Protein AF-A0A813LCU1-F1 (afdb_monomer_lite)

Radius of gyration: 38.68 Å; chains: 1; bounding box: 72×70×126 Å

Organism: Polarella glacialis (NCBI:txid89957)

Sequence (300 aa):
MMQAMMQQGMPPWAMMQGTMGGMMPQGGAPAGDNPYAAAGHYYPGYAAAYGGAGAQQYVDPYGRPYQMPGYGSAPAGYAQAPAYVAPAPAPAAADASRVEEARQQAMKQLEERRQQAEEVKKKLAAEHSATAAIRIAISNLQMGQSDNLEPLRKILDTVVSKEMANTGSQEKPIKNEVDKAVKESKEREDMMKELRGLVKISEDHLKMTAELIRKAMTLQDEKDREDHLKQLEKARLDADTMADAQRYFTDDRAKEMDTLISATKGPAAVELRLTVAKLSKQTTELKQMLGCSYQVFYIF

pLDDT: mean 76.54, std 20.35, range [34.25, 98.44]

Secondary structure (DSSP, 8-state):
--------PPPTTTT-------------PPP---------------------------B-TTS-B--PPP-----S----PPP-PPPPPPPPSS-HHHHHHHHHHHHHHHHHHHHHHHHHHHHHHHHHHHHHHHHHHHHHHHH--GGGHHHHHHHHHHHHHHHGGG-GGGHHHHHHHHHHHHHHHHHHHHHHHHHHHHHHHHHHHHHHHHHHHHHHHH--SHHHHHHHHHHHHHHHHHHHHHHHHHHHHHHHSHHHHHHHHHH--THHHHHHHHHHHHHHHHHHHHHHHHHHHHHHHHH-

Foldseek 3Di:
DDDDDDDDDDDPPPPPDDDDDDDDDDDDDDDDDDPDDDPDDDDDDDDDDDDDDDDDQDADPVRHGPPDPDPDDDPPDPDDDPPPDPDDPDDDDDCPVVVVVVVVVVVVVVVVVVVVVVVVVVLVVLLVVLLVQLVVLLLCLLADALVCNVVSLVSNVVSCVPRLVSNPPCNVVSVVSNVVSNVLSVLLNVVVVVLVVLLVVLVVLLVVLVVLVVVLVPDPDPVVNVVSLVVNVVSLVVLVVSLVVLVCVCVVCVVVLVVSLVSHDHPRNVSSVVSNVSSVVSSVSSVVSSVVSVVVVVVD

Structure (mmCIF, N/CA/C/O backbone):
data_AF-A0A813LCU1-F1
#
_entry.id   AF-A0A813LCU1-F1
#
loop_
_atom_site.group_PDB
_atom_site.id
_atom_site.type_symbol
_atom_site.label_atom_id
_atom_site.label_alt_id
_atom_site.label_comp_id
_atom_site.label_asym_id
_atom_site.label_entity_id
_atom_site.label_seq_id
_atom_site.pdbx_PDB_ins_code
_atom_site.Cartn_x
_atom_site.Cartn_y
_atom_site.Cartn_z
_atom_site.occupancy
_atom_site.B_iso_or_equiv
_atom_site.auth_seq_id
_atom_site.auth_comp_id
_atom_site.auth_asym_id
_atom_site.auth_atom_id
_atom_site.pdbx_PDB_model_num
ATOM 1 N N . MET A 1 1 ? 9.685 -58.244 -48.105 1.00 49.84 1 MET A N 1
ATOM 2 C CA . MET A 1 1 ? 10.609 -58.699 -47.038 1.00 49.84 1 MET A CA 1
ATOM 3 C C . MET A 1 1 ? 11.757 -57.702 -46.944 1.00 49.84 1 MET A C 1
ATOM 5 O O . MET A 1 1 ? 12.160 -57.233 -47.997 1.00 49.84 1 MET A O 1
ATOM 9 N N . MET A 1 2 ? 12.244 -57.424 -45.720 1.00 40.88 2 MET A N 1
ATOM 10 C CA . MET A 1 2 ? 13.054 -56.268 -45.243 1.00 40.88 2 MET A CA 1
ATOM 11 C C . MET A 1 2 ? 12.181 -55.024 -44.991 1.00 40.88 2 MET A C 1
ATOM 13 O O . MET A 1 2 ? 11.688 -54.442 -45.944 1.00 40.88 2 MET A O 1
ATOM 17 N N . GLN A 1 3 ? 11.802 -54.571 -43.788 1.00 46.44 3 GLN A N 1
ATOM 18 C CA . GLN A 1 3 ? 12.268 -54.691 -42.393 1.00 46.44 3 GLN A CA 1
ATOM 19 C C . GLN A 1 3 ? 13.685 -54.164 -42.118 1.00 46.44 3 GLN A C 1
ATOM 21 O O . GLN A 1 3 ? 14.646 -54.898 -42.303 1.00 46.44 3 GLN A O 1
ATOM 26 N N . ALA A 1 4 ? 13.760 -52.912 -41.638 1.00 45.69 4 ALA A N 1
ATOM 27 C CA . ALA A 1 4 ? 14.718 -52.342 -40.666 1.00 45.69 4 ALA A CA 1
ATOM 28 C C . ALA A 1 4 ? 14.499 -50.808 -40.642 1.00 45.69 4 ALA A C 1
ATOM 30 O O . ALA A 1 4 ? 14.612 -50.157 -41.669 1.00 45.69 4 ALA A O 1
ATOM 31 N N . MET A 1 5 ? 13.895 -50.236 -39.598 1.00 45.66 5 MET A N 1
ATOM 32 C CA . MET A 1 5 ? 14.494 -49.789 -38.326 1.00 45.66 5 MET A CA 1
ATOM 33 C C . MET A 1 5 ? 14.821 -48.284 -38.315 1.00 45.66 5 MET A C 1
ATOM 35 O O . MET A 1 5 ? 15.729 -47.824 -38.988 1.00 45.66 5 MET A O 1
ATOM 39 N N . MET A 1 6 ? 14.071 -47.589 -37.453 1.00 46.22 6 MET A N 1
ATOM 40 C CA . MET A 1 6 ? 14.494 -46.528 -36.530 1.00 46.22 6 MET A CA 1
ATOM 41 C C . MET A 1 6 ? 15.272 -45.316 -37.061 1.00 46.22 6 MET A C 1
ATOM 43 O O . MET A 1 6 ? 16.447 -45.409 -37.386 1.00 46.22 6 MET A O 1
ATOM 47 N N . GLN A 1 7 ? 14.670 -44.135 -36.887 1.00 48.91 7 GLN A N 1
ATOM 48 C CA . GLN A 1 7 ? 15.310 -43.036 -36.152 1.00 48.91 7 GLN A CA 1
ATOM 49 C C . GLN A 1 7 ? 14.238 -42.025 -35.710 1.00 48.91 7 GLN A C 1
ATOM 51 O O . GLN A 1 7 ? 13.848 -41.126 -36.448 1.00 48.91 7 GLN A O 1
ATOM 56 N N . GLN A 1 8 ? 13.720 -42.207 -34.491 1.00 51.41 8 GLN A N 1
ATOM 57 C CA . GLN A 1 8 ? 13.087 -41.119 -33.747 1.00 51.41 8 GLN A CA 1
ATOM 58 C C . GLN A 1 8 ? 14.218 -40.260 -33.175 1.00 51.41 8 GLN A C 1
ATOM 60 O O . GLN A 1 8 ? 14.949 -40.704 -32.292 1.00 51.41 8 GLN A O 1
ATOM 65 N N . GLY A 1 9 ? 14.396 -39.057 -33.717 1.00 42.88 9 GLY A N 1
ATOM 66 C CA . GLY A 1 9 ? 15.313 -38.068 -33.162 1.00 42.88 9 GLY A CA 1
ATOM 67 C C . GLY A 1 9 ? 14.775 -37.553 -31.831 1.00 42.88 9 GLY A C 1
ATOM 68 O O . GLY A 1 9 ? 13.699 -36.959 -31.782 1.00 42.88 9 GLY A O 1
ATOM 69 N N . MET A 1 10 ? 15.515 -37.787 -30.747 1.00 49.47 10 MET A N 1
ATOM 70 C CA . MET A 1 10 ? 15.279 -37.098 -29.480 1.00 49.47 10 MET A CA 1
ATOM 71 C C . MET A 1 10 ? 15.687 -35.619 -29.611 1.00 49.47 10 MET A C 1
ATOM 73 O O . MET A 1 10 ? 16.715 -35.327 -30.226 1.00 49.47 10 MET A O 1
ATOM 77 N N . PRO A 1 11 ? 14.915 -34.674 -29.045 1.00 62.75 11 PRO A N 1
ATOM 78 C CA . PRO A 1 11 ? 15.240 -33.256 -29.103 1.00 62.75 11 PRO A CA 1
ATOM 79 C C . PRO A 1 11 ? 16.460 -32.900 -28.220 1.00 62.75 11 PRO A C 1
ATOM 81 O O . PRO A 1 11 ? 16.660 -33.496 -27.159 1.00 62.75 11 PRO A O 1
ATOM 84 N N . PRO A 1 12 ? 17.255 -31.886 -28.613 1.00 50.31 12 PRO A N 1
ATOM 85 C CA . PRO A 1 12 ? 18.582 -31.574 -28.057 1.00 50.31 12 PRO A CA 1
ATOM 86 C C . PRO A 1 12 ? 18.623 -31.064 -26.602 1.00 50.31 12 PRO A C 1
ATOM 88 O O . PRO A 1 12 ? 19.696 -30.740 -26.104 1.00 50.31 12 PRO A O 1
ATOM 91 N N . TRP A 1 13 ? 17.500 -31.011 -25.882 1.00 55.00 13 TRP A N 1
ATOM 92 C CA . TRP A 1 13 ? 17.467 -30.578 -24.476 1.00 55.00 13 TRP A CA 1
ATOM 93 C C . TRP A 1 13 ? 17.613 -31.731 -23.464 1.00 55.00 13 TRP A C 1
ATOM 95 O O . TRP A 1 13 ? 17.827 -31.481 -22.280 1.00 55.00 13 TRP A O 1
ATOM 105 N N . ALA A 1 14 ? 17.557 -32.993 -23.909 1.00 50.53 14 ALA A N 1
ATOM 106 C CA . ALA A 1 14 ? 17.578 -34.168 -23.028 1.00 50.53 14 ALA A CA 1
ATOM 107 C C . ALA A 1 14 ? 18.986 -34.668 -22.618 1.00 50.53 14 ALA A C 1
ATOM 109 O O . ALA A 1 14 ? 19.084 -35.643 -21.880 1.00 50.53 14 ALA A O 1
ATOM 110 N N . MET A 1 15 ? 20.079 -34.021 -23.051 1.00 54.50 15 MET A N 1
ATOM 111 C CA . MET A 1 15 ? 21.461 -34.454 -22.747 1.00 54.50 15 MET A CA 1
ATOM 112 C C . MET A 1 15 ? 22.201 -33.591 -21.709 1.00 54.50 15 MET A C 1
ATOM 114 O O . MET A 1 15 ? 23.399 -33.764 -21.516 1.00 54.50 15 MET A O 1
ATOM 118 N N . MET A 1 16 ? 21.518 -32.678 -21.009 1.00 51.91 16 MET A N 1
ATOM 119 C CA . MET A 1 16 ? 22.162 -31.752 -20.061 1.00 51.91 16 MET A CA 1
ATOM 120 C C . MET A 1 16 ? 21.892 -32.055 -18.577 1.00 51.91 16 MET A C 1
ATOM 122 O O . MET A 1 16 ? 21.904 -31.158 -17.738 1.00 51.91 16 MET A O 1
ATOM 126 N N . GLN A 1 17 ? 21.684 -33.326 -18.224 1.00 50.69 17 GLN A N 1
ATOM 127 C CA . GLN A 1 17 ? 21.715 -33.771 -16.829 1.00 50.69 17 GLN A CA 1
ATOM 128 C C . GLN A 1 17 ? 22.617 -34.993 -16.671 1.00 50.69 17 GLN A C 1
ATOM 130 O O . GLN A 1 17 ? 22.249 -36.101 -17.046 1.00 50.69 17 GLN A O 1
ATOM 135 N N . GLY A 1 18 ? 23.784 -34.776 -16.062 1.00 40.72 18 GLY A N 1
ATOM 136 C CA . GLY A 1 18 ? 24.573 -35.841 -15.453 1.00 40.72 18 GLY A CA 1
ATOM 137 C C . GLY A 1 18 ? 26.051 -35.800 -15.806 1.00 40.72 18 GLY A C 1
ATOM 138 O O . GLY A 1 18 ? 26.446 -36.429 -16.771 1.00 40.72 18 GLY A O 1
ATOM 139 N N . THR A 1 19 ? 26.845 -35.111 -14.982 1.00 44.69 19 THR A N 1
ATOM 140 C CA . THR A 1 19 ? 28.131 -35.591 -14.434 1.00 44.69 19 THR A CA 1
ATOM 141 C C . THR A 1 19 ? 28.780 -34.455 -13.645 1.00 44.69 19 THR A C 1
ATOM 143 O O . THR A 1 19 ? 29.388 -33.587 -14.254 1.00 44.69 19 THR A O 1
ATOM 146 N N . MET A 1 20 ? 28.670 -34.465 -12.314 1.00 39.38 20 MET A N 1
ATOM 147 C CA . MET A 1 20 ? 29.783 -34.176 -11.394 1.00 39.38 20 MET A CA 1
ATOM 148 C C . MET A 1 20 ? 29.434 -34.788 -10.037 1.00 39.38 20 MET A C 1
ATOM 150 O O . MET A 1 20 ? 28.569 -34.304 -9.311 1.00 39.38 20 MET A O 1
ATOM 154 N N . GLY A 1 21 ? 30.076 -35.918 -9.751 1.00 41.12 21 GLY A N 1
ATOM 155 C CA . GLY A 1 21 ? 30.073 -36.546 -8.443 1.00 41.12 21 GLY A CA 1
ATOM 156 C C . GLY A 1 21 ? 31.199 -36.001 -7.566 1.00 41.12 21 GLY A C 1
ATOM 157 O O . GLY A 1 21 ? 32.275 -35.684 -8.058 1.00 41.12 21 GLY A O 1
ATOM 158 N N . GLY A 1 22 ? 30.916 -35.962 -6.264 1.00 41.25 22 GLY A N 1
ATOM 159 C CA . GLY A 1 22 ? 31.824 -36.373 -5.194 1.00 41.25 22 GLY A CA 1
ATOM 160 C C . GLY A 1 22 ? 33.092 -35.557 -4.950 1.00 41.25 22 GLY A C 1
ATOM 161 O O . GLY A 1 22 ? 34.132 -35.867 -5.511 1.00 41.25 22 GLY A O 1
ATOM 162 N N . MET A 1 23 ? 33.040 -34.666 -3.956 1.00 47.69 23 MET A N 1
ATOM 163 C CA . MET A 1 23 ? 34.117 -34.497 -2.970 1.00 47.69 23 MET A CA 1
ATOM 164 C C . MET A 1 23 ? 33.566 -33.761 -1.738 1.00 47.69 23 MET A C 1
ATOM 166 O O . MET A 1 23 ? 33.257 -32.575 -1.792 1.00 47.69 23 MET A O 1
ATOM 170 N N . MET A 1 24 ? 33.410 -34.488 -0.628 1.00 42.44 24 MET A N 1
ATOM 171 C CA . MET A 1 24 ? 33.225 -33.899 0.702 1.00 42.44 24 MET A CA 1
ATOM 172 C C . MET A 1 24 ? 34.584 -33.458 1.254 1.00 42.44 24 MET A C 1
ATOM 174 O O . MET A 1 24 ? 35.529 -34.247 1.203 1.00 42.44 24 MET A O 1
ATOM 178 N N . PRO A 1 25 ? 34.658 -32.291 1.909 1.00 58.41 25 PRO A N 1
ATOM 179 C CA . PRO A 1 25 ? 35.564 -32.092 3.021 1.00 58.41 25 PRO A CA 1
ATOM 180 C C . PRO A 1 25 ? 34.788 -31.904 4.329 1.00 58.41 25 PRO A C 1
ATOM 182 O O . PRO A 1 25 ? 33.853 -31.117 4.458 1.00 58.41 25 PRO A O 1
ATOM 185 N N . GLN A 1 26 ? 35.228 -32.683 5.304 1.00 49.84 26 GLN A N 1
ATOM 186 C CA . GLN A 1 26 ? 34.898 -32.642 6.716 1.00 49.84 26 GLN A CA 1
ATOM 187 C C . GLN A 1 26 ? 35.604 -31.434 7.357 1.00 49.84 26 GLN A C 1
ATOM 189 O O . GLN A 1 26 ? 36.825 -31.335 7.262 1.00 49.84 26 GLN A O 1
ATOM 194 N N . GLY A 1 27 ? 34.872 -30.526 8.016 1.00 36.31 27 GLY A N 1
ATOM 195 C CA . GLY A 1 27 ? 35.504 -29.477 8.828 1.00 36.31 27 GLY A CA 1
ATOM 196 C C . GLY A 1 27 ? 34.617 -28.290 9.220 1.00 36.31 27 GLY A C 1
ATOM 197 O O . GLY A 1 27 ? 34.448 -27.368 8.437 1.00 36.31 27 GLY A O 1
ATOM 198 N N . GLY A 1 28 ? 34.128 -28.308 10.466 1.00 36.84 28 GLY A N 1
ATOM 199 C CA . GLY A 1 28 ? 33.990 -27.136 11.348 1.00 36.84 28 GLY A CA 1
ATOM 200 C C . GLY A 1 28 ? 33.026 -26.010 10.955 1.00 36.84 28 GLY A C 1
ATOM 201 O O . GLY A 1 28 ? 33.425 -25.042 10.319 1.00 36.84 28 GLY A O 1
ATOM 202 N N . ALA A 1 29 ? 31.796 -26.056 11.473 1.00 39.44 29 ALA A N 1
ATOM 203 C CA . ALA A 1 29 ? 30.931 -24.879 11.560 1.00 39.44 29 ALA A CA 1
ATOM 204 C C . ALA A 1 29 ? 31.286 -24.042 12.810 1.00 39.44 29 ALA A C 1
ATOM 206 O O . ALA A 1 29 ? 31.286 -24.598 13.912 1.00 39.44 29 ALA A O 1
ATOM 207 N N . PRO A 1 30 ? 31.543 -22.726 12.697 1.00 48.75 30 PRO A N 1
ATOM 208 C CA . PRO A 1 30 ? 31.383 -21.814 13.819 1.00 48.75 30 PRO A CA 1
ATOM 209 C C . PRO A 1 30 ? 29.895 -21.483 13.998 1.00 48.75 30 PRO A C 1
ATOM 211 O O . PRO A 1 30 ? 29.174 -21.229 13.033 1.00 48.75 30 PRO A O 1
ATOM 214 N N . ALA A 1 31 ? 29.440 -21.509 15.250 1.00 49.62 31 ALA A N 1
ATOM 215 C CA . ALA A 1 31 ? 28.117 -21.058 15.654 1.00 49.62 31 ALA A CA 1
ATOM 216 C C . ALA A 1 31 ? 27.915 -19.589 15.247 1.00 49.62 31 ALA A C 1
ATOM 218 O O . ALA A 1 31 ? 28.673 -18.716 15.665 1.00 49.62 31 ALA A O 1
ATOM 219 N N . GLY A 1 32 ? 26.905 -19.341 14.416 1.00 38.06 32 GLY A N 1
ATOM 220 C CA . GLY A 1 32 ? 26.455 -18.016 14.013 1.00 38.06 32 GLY A CA 1
ATOM 221 C C . GLY A 1 32 ? 24.933 -18.007 14.003 1.00 38.06 32 GLY A C 1
ATOM 222 O O . GLY A 1 32 ? 24.304 -18.877 13.400 1.00 38.06 32 GLY A O 1
ATOM 223 N N . ASP A 1 33 ? 24.371 -17.066 14.747 1.00 46.19 33 ASP A N 1
ATOM 224 C CA . ASP A 1 33 ? 22.968 -16.963 15.120 1.00 46.19 33 ASP A CA 1
ATOM 225 C C . ASP A 1 33 ? 22.004 -16.948 13.927 1.00 46.19 33 ASP A C 1
ATOM 227 O O . ASP A 1 33 ? 22.118 -16.133 13.012 1.00 46.19 33 ASP A O 1
ATOM 231 N N . ASN A 1 34 ? 20.994 -17.819 13.981 1.00 37.81 34 ASN A N 1
ATOM 232 C CA . ASN A 1 34 ? 19.848 -17.787 13.080 1.00 37.81 34 ASN A CA 1
ATOM 233 C C . ASN A 1 34 ? 18.593 -17.371 13.871 1.00 37.81 34 ASN A C 1
ATOM 235 O O . ASN A 1 34 ? 18.075 -18.179 14.645 1.00 37.81 34 ASN A O 1
ATOM 239 N N . PRO A 1 35 ? 18.067 -16.145 13.703 1.00 47.41 35 PRO A N 1
ATOM 240 C CA . PRO A 1 35 ? 16.872 -15.691 14.402 1.00 47.41 35 PRO A CA 1
ATOM 241 C C . PRO A 1 35 ? 15.600 -16.031 13.607 1.00 47.41 35 PRO A C 1
ATOM 243 O O . PRO A 1 35 ? 14.801 -15.150 13.330 1.00 47.41 35 PRO A O 1
ATOM 246 N N . TYR A 1 36 ? 15.399 -17.289 13.207 1.00 43.09 36 TYR A N 1
ATOM 247 C CA . TYR A 1 36 ? 14.139 -17.746 12.595 1.00 43.09 36 TYR A CA 1
ATOM 248 C C . TYR A 1 36 ? 13.890 -19.230 12.890 1.00 43.09 36 TYR A C 1
ATOM 250 O O . TYR A 1 36 ? 13.918 -20.086 12.010 1.00 43.09 36 TYR A O 1
ATOM 258 N N . ALA A 1 37 ? 13.628 -19.546 14.157 1.00 38.62 37 ALA A N 1
ATOM 259 C CA . ALA A 1 37 ? 13.056 -20.829 14.547 1.00 38.62 37 ALA A CA 1
ATOM 260 C C . ALA A 1 37 ? 12.221 -20.668 15.823 1.00 38.62 37 ALA A C 1
ATOM 262 O O . ALA A 1 37 ? 12.766 -20.722 16.917 1.00 38.62 37 ALA A O 1
ATOM 263 N N . ALA A 1 38 ? 10.912 -20.438 15.669 1.00 38.16 38 ALA A N 1
ATOM 264 C CA . ALA A 1 38 ? 9.855 -20.954 16.554 1.00 38.16 38 ALA A CA 1
ATOM 265 C C . ALA A 1 38 ? 8.481 -20.394 16.139 1.00 38.16 38 ALA A C 1
ATOM 267 O O . ALA A 1 38 ? 7.921 -19.510 16.782 1.00 38.16 38 ALA A O 1
ATOM 268 N N . ALA A 1 39 ? 7.900 -20.952 15.076 1.00 45.34 39 ALA A N 1
ATOM 269 C CA . ALA A 1 39 ? 6.447 -21.050 14.984 1.00 45.34 39 ALA A CA 1
ATOM 270 C C . ALA A 1 39 ? 6.047 -22.325 15.740 1.00 45.34 39 ALA A C 1
ATOM 272 O O . ALA A 1 39 ? 6.020 -23.415 15.177 1.00 45.34 39 ALA A O 1
ATOM 273 N N . GLY A 1 40 ? 5.840 -22.192 17.049 1.00 35.50 40 GLY A N 1
ATOM 274 C CA . GLY A 1 40 ? 5.396 -23.265 17.930 1.00 35.50 40 GLY A CA 1
ATOM 275 C C . GLY A 1 40 ? 4.203 -22.783 18.737 1.00 35.50 40 GLY A C 1
ATOM 276 O O . GLY A 1 40 ? 4.353 -22.017 19.683 1.00 35.50 40 GLY A O 1
ATOM 277 N N . HIS A 1 41 ? 3.011 -23.212 18.334 1.00 44.03 41 HIS A N 1
ATOM 278 C CA . HIS A 1 41 ? 1.781 -23.043 19.093 1.00 44.03 41 HIS A CA 1
ATOM 279 C C . HIS A 1 41 ? 1.899 -23.771 20.439 1.00 44.03 41 HIS A C 1
ATOM 281 O O . HIS A 1 41 ? 1.917 -24.998 20.460 1.00 44.03 41 HIS A O 1
ATOM 287 N N . TYR A 1 42 ? 1.931 -23.037 21.554 1.00 35.22 42 TYR A N 1
ATOM 288 C CA . TYR A 1 42 ? 1.721 -23.608 22.885 1.00 35.22 42 TYR A CA 1
ATOM 289 C C . TYR A 1 42 ? 0.701 -22.779 23.671 1.00 35.22 42 TYR A C 1
ATOM 291 O O . TYR A 1 42 ? 0.897 -21.603 23.969 1.00 35.22 42 TYR A O 1
ATOM 299 N N . TYR A 1 43 ? -0.417 -23.439 23.970 1.00 36.31 43 TYR A N 1
ATOM 300 C CA . TYR A 1 43 ? -1.424 -23.054 24.954 1.00 36.31 43 TYR A CA 1
ATOM 301 C C . TYR A 1 43 ? -0.790 -22.914 26.354 1.00 36.31 43 TYR A C 1
ATOM 303 O O . TYR A 1 43 ? 0.010 -23.775 26.727 1.00 36.31 43 TYR A O 1
ATOM 311 N N . PRO A 1 44 ? -1.173 -21.923 27.183 1.00 44.72 44 PRO A N 1
ATOM 312 C CA . PRO A 1 44 ? -0.714 -21.850 28.562 1.00 44.72 44 PRO A CA 1
ATOM 313 C C . PRO A 1 44 ? -1.645 -22.680 29.454 1.00 44.72 44 PRO A C 1
ATOM 315 O O . PRO A 1 44 ? -2.723 -22.237 29.849 1.00 44.72 44 PRO A O 1
ATOM 318 N N . GLY A 1 45 ? -1.226 -23.903 29.767 1.00 37.31 45 GLY A N 1
ATOM 319 C CA . GLY A 1 45 ? -1.891 -24.772 30.730 1.00 37.31 45 GLY A CA 1
ATOM 320 C C . GLY A 1 45 ? -0.861 -25.522 31.563 1.00 37.31 45 GLY A C 1
ATOM 321 O O . GLY A 1 45 ? -0.222 -26.425 31.052 1.00 37.31 45 GLY A O 1
ATOM 322 N N . TYR A 1 46 ? -0.712 -25.088 32.816 1.00 45.50 46 TYR A N 1
ATOM 323 C CA . TYR A 1 46 ? -0.220 -25.792 34.007 1.00 45.50 46 TYR A CA 1
ATOM 324 C C . TYR A 1 46 ? 0.911 -26.843 33.898 1.00 45.50 46 TYR A C 1
ATOM 326 O O . TYR A 1 46 ? 0.786 -27.876 33.257 1.00 45.50 46 TYR A O 1
ATOM 334 N N . ALA A 1 47 ? 1.898 -26.634 34.782 1.00 38.03 47 ALA A N 1
ATOM 335 C CA . ALA A 1 47 ? 2.837 -27.602 35.364 1.00 38.03 47 ALA A CA 1
ATOM 336 C C . ALA A 1 47 ? 4.111 -27.946 34.570 1.00 38.03 47 ALA A C 1
ATOM 338 O O . ALA A 1 47 ? 4.094 -28.700 33.609 1.00 38.03 47 ALA A O 1
ATOM 339 N N . ALA A 1 48 ? 5.254 -27.490 35.091 1.00 37.09 48 ALA A N 1
ATOM 340 C CA . ALA A 1 48 ? 6.228 -28.372 35.742 1.00 37.09 48 ALA A CA 1
ATOM 341 C C . ALA A 1 48 ? 7.347 -27.524 36.368 1.00 37.09 48 ALA A C 1
ATOM 343 O O . ALA A 1 48 ? 8.167 -26.922 35.681 1.00 37.09 48 ALA A O 1
ATOM 344 N N . ALA A 1 49 ? 7.365 -27.477 37.697 1.00 47.84 49 ALA A N 1
ATOM 345 C CA . ALA A 1 49 ? 8.551 -27.128 38.458 1.00 47.84 49 ALA A CA 1
ATOM 346 C C . ALA A 1 49 ? 9.533 -28.304 38.382 1.00 47.84 49 ALA A C 1
ATOM 348 O O . ALA A 1 49 ? 9.101 -29.419 38.640 1.00 47.84 49 ALA A O 1
ATOM 349 N N . TYR A 1 50 ? 10.807 -28.066 38.058 1.00 36.81 50 TYR A N 1
ATOM 350 C CA . TYR A 1 50 ? 11.967 -28.687 38.720 1.00 36.81 50 TYR A CA 1
ATOM 351 C C . TYR A 1 50 ? 13.281 -28.078 38.193 1.00 36.81 50 TYR A C 1
ATOM 353 O O . TYR A 1 50 ? 13.622 -28.227 37.028 1.00 36.81 50 TYR A O 1
ATOM 361 N N . GLY A 1 51 ? 14.005 -27.408 39.098 1.00 40.75 51 GLY A N 1
ATOM 362 C CA . GLY A 1 51 ? 15.472 -27.346 39.180 1.00 40.75 51 GLY A CA 1
ATOM 363 C C . GLY A 1 51 ? 16.280 -26.821 37.987 1.00 40.75 51 GLY A C 1
ATOM 364 O O . GLY A 1 51 ? 16.632 -27.579 37.093 1.00 40.75 51 GLY A O 1
ATOM 365 N N . GLY A 1 52 ? 16.742 -25.571 38.068 1.00 34.25 52 GLY A N 1
ATOM 366 C CA . GLY A 1 52 ? 17.824 -25.073 37.214 1.00 34.25 52 GLY A CA 1
ATOM 367 C C . GLY A 1 52 ? 18.341 -23.717 37.681 1.00 34.25 52 GLY A C 1
ATOM 368 O O . GLY A 1 52 ? 17.656 -22.711 37.543 1.00 34.25 52 GLY A O 1
ATOM 369 N N . ALA A 1 53 ? 19.529 -23.705 38.283 1.00 44.25 53 ALA A N 1
ATOM 370 C CA . ALA A 1 53 ? 20.182 -22.524 38.831 1.00 44.25 53 ALA A CA 1
ATOM 371 C C . ALA A 1 53 ? 20.543 -21.506 37.735 1.00 44.25 53 ALA A C 1
ATOM 373 O O . ALA A 1 53 ? 21.334 -21.787 36.841 1.00 44.25 53 ALA A O 1
ATOM 374 N N . GLY A 1 54 ? 19.981 -20.307 37.845 1.00 41.53 54 GLY A N 1
ATOM 375 C CA . GLY A 1 54 ? 20.307 -19.150 37.021 1.00 41.53 54 GLY A CA 1
ATOM 376 C C . GLY A 1 54 ? 19.240 -18.091 37.242 1.00 41.53 54 GLY A C 1
ATOM 377 O O . GLY A 1 54 ? 18.097 -18.287 36.848 1.00 41.53 54 GLY A O 1
ATOM 378 N N . ALA A 1 55 ? 19.584 -17.012 37.946 1.00 46.81 55 ALA A N 1
ATOM 379 C CA . ALA A 1 55 ? 18.669 -15.942 38.329 1.00 46.81 55 ALA A CA 1
ATOM 380 C C . ALA A 1 55 ? 18.088 -15.231 37.092 1.00 46.81 55 ALA A C 1
ATOM 382 O O . ALA A 1 55 ? 18.610 -14.220 36.629 1.00 46.81 55 ALA A O 1
ATOM 383 N N . GLN A 1 56 ? 17.002 -15.777 36.551 1.00 45.03 56 GLN A N 1
ATOM 384 C CA . GLN A 1 56 ? 16.175 -15.128 35.548 1.00 45.03 56 GLN A CA 1
ATOM 385 C C . GLN A 1 56 ? 15.200 -14.209 36.278 1.00 45.03 56 GLN A C 1
ATOM 387 O O . GLN A 1 56 ? 14.349 -14.652 37.051 1.00 45.03 56 GLN A O 1
ATOM 392 N N . GLN A 1 57 ? 15.379 -12.907 36.072 1.00 52.88 57 GLN A N 1
ATOM 393 C CA . GLN A 1 57 ? 14.449 -11.883 36.521 1.00 52.88 57 GLN A CA 1
ATOM 394 C C . GLN A 1 57 ? 13.089 -12.180 35.882 1.00 52.88 57 GLN A C 1
ATOM 396 O O . GLN A 1 57 ? 12.966 -12.192 34.661 1.00 52.88 57 GLN A O 1
ATOM 401 N N . TYR A 1 58 ? 12.080 -12.468 36.703 1.00 52.12 58 TYR A N 1
ATOM 402 C CA . TYR A 1 58 ? 10.706 -12.608 36.233 1.00 52.12 58 TYR A CA 1
ATOM 403 C C . TYR A 1 58 ? 10.241 -11.240 35.722 1.00 52.12 58 TYR A C 1
ATOM 405 O O . TYR A 1 58 ? 10.110 -10.285 36.490 1.00 52.12 58 TYR A O 1
ATOM 413 N N . VAL A 1 59 ? 10.047 -11.143 34.412 1.00 54.06 59 VAL A N 1
ATOM 414 C CA . VAL A 1 59 ? 9.493 -9.968 33.739 1.00 54.06 59 VAL A CA 1
ATOM 415 C C . VAL A 1 59 ? 8.040 -10.291 33.403 1.00 54.06 59 VAL A C 1
ATOM 417 O O . VAL A 1 59 ? 7.743 -11.381 32.912 1.00 54.06 59 VAL A O 1
ATOM 420 N N . ASP A 1 60 ? 7.121 -9.384 33.724 1.00 63.12 60 ASP A N 1
ATOM 421 C CA . ASP A 1 60 ? 5.708 -9.546 33.376 1.00 63.12 60 ASP A CA 1
ATOM 422 C C . ASP A 1 60 ? 5.507 -9.491 31.837 1.00 63.12 60 ASP A C 1
ATOM 424 O O . ASP A 1 60 ? 6.406 -9.058 31.106 1.00 63.12 60 ASP A O 1
ATOM 428 N N . PRO A 1 61 ? 4.347 -9.903 31.287 1.00 60.88 61 PRO A N 1
ATOM 429 C CA . PRO A 1 61 ? 4.082 -9.821 29.843 1.00 60.88 61 PRO A CA 1
ATOM 430 C C . PRO A 1 61 ? 4.090 -8.390 29.262 1.00 60.88 61 PRO A C 1
ATOM 432 O O . PRO A 1 61 ? 3.913 -8.229 28.056 1.00 60.88 61 PRO A O 1
ATOM 435 N N . TYR A 1 62 ? 4.317 -7.358 30.082 1.00 63.53 62 TYR A N 1
ATOM 436 C CA . TYR A 1 62 ? 4.450 -5.955 29.686 1.00 63.53 62 TYR A CA 1
ATOM 437 C C . TYR A 1 62 ? 5.881 -5.414 29.848 1.00 63.53 62 TYR A C 1
ATOM 439 O O . TYR A 1 62 ? 6.092 -4.202 29.762 1.00 63.53 62 TYR A O 1
ATOM 447 N N . GLY A 1 63 ? 6.878 -6.280 30.051 1.00 58.59 63 GLY A N 1
ATOM 448 C CA . GLY A 1 63 ? 8.284 -5.880 30.076 1.00 58.59 63 GLY A CA 1
ATOM 449 C C . GLY A 1 63 ? 8.719 -5.180 31.366 1.00 58.59 63 GLY A C 1
ATOM 450 O O . GLY A 1 63 ? 9.793 -4.577 31.392 1.00 58.59 63 GLY A O 1
ATOM 451 N N . ARG A 1 64 ? 7.917 -5.223 32.438 1.00 63.84 64 ARG A N 1
ATOM 452 C CA . ARG A 1 64 ? 8.271 -4.597 33.716 1.00 63.84 64 ARG A CA 1
ATOM 453 C C . ARG A 1 64 ? 9.021 -5.594 34.603 1.00 63.84 64 ARG A C 1
ATOM 455 O O . ARG A 1 64 ? 8.501 -6.684 34.860 1.00 63.84 64 ARG A O 1
ATOM 462 N N . PRO A 1 65 ? 10.225 -5.250 35.097 1.00 56.97 65 PRO A N 1
ATOM 463 C CA . PRO A 1 65 ? 10.902 -6.082 36.078 1.00 56.97 65 PRO A CA 1
ATOM 464 C C . PRO A 1 65 ? 10.073 -6.098 37.363 1.00 56.97 65 PRO A C 1
ATOM 466 O O . PRO A 1 65 ? 9.680 -5.041 37.864 1.00 56.97 65 PRO A O 1
ATOM 469 N N . TYR A 1 66 ? 9.809 -7.290 37.902 1.00 52.84 66 TYR A N 1
ATOM 470 C CA . TYR A 1 66 ? 9.178 -7.436 39.211 1.00 52.84 66 TYR A CA 1
ATOM 471 C C . TYR A 1 66 ? 10.128 -6.877 40.282 1.00 52.84 66 TYR A C 1
ATOM 473 O O . TYR A 1 66 ? 11.009 -7.570 40.791 1.00 52.84 66 TYR A O 1
ATOM 481 N N . GLN A 1 67 ? 9.982 -5.596 40.623 1.00 55.19 67 GLN A N 1
ATOM 482 C CA . GLN A 1 67 ? 10.538 -5.068 41.862 1.00 55.19 67 GLN A CA 1
ATOM 483 C C . GLN A 1 67 ? 9.710 -5.661 43.000 1.00 55.19 67 GLN A C 1
ATOM 485 O O . GLN A 1 67 ? 8.594 -5.219 43.268 1.00 55.19 67 GLN A O 1
ATOM 490 N N . MET A 1 68 ? 10.250 -6.696 43.647 1.00 53.06 68 MET A N 1
ATOM 491 C CA . MET A 1 68 ? 9.787 -7.104 44.970 1.00 53.06 68 MET A CA 1
ATOM 492 C C . MET A 1 68 ? 9.801 -5.852 45.859 1.00 53.06 68 MET A C 1
ATOM 494 O O . MET A 1 68 ? 10.865 -5.235 45.986 1.00 53.06 68 MET A O 1
ATOM 498 N N . PRO A 1 69 ? 8.657 -5.440 46.438 1.00 52.97 69 PRO A N 1
ATOM 499 C CA . PRO A 1 69 ? 8.627 -4.351 47.399 1.00 52.97 69 PRO A CA 1
ATOM 500 C C . PRO A 1 69 ? 9.648 -4.676 48.479 1.00 52.97 69 PRO A C 1
ATOM 502 O O . PRO A 1 69 ? 9.631 -5.775 49.036 1.00 52.97 69 PRO A O 1
ATOM 505 N N . GLY A 1 70 ? 10.591 -3.757 48.674 1.00 48.66 70 GLY A N 1
ATOM 506 C CA . GLY A 1 70 ? 11.760 -3.978 49.503 1.00 48.66 70 GLY A CA 1
ATOM 507 C C . GLY A 1 70 ? 11.400 -4.609 50.842 1.00 48.66 70 GLY A C 1
ATOM 508 O O . GLY A 1 70 ? 10.448 -4.199 51.508 1.00 48.66 70 GLY A O 1
ATOM 509 N N . TYR A 1 71 ? 12.225 -5.570 51.250 1.00 48.56 71 TYR A N 1
ATOM 510 C CA . TYR A 1 71 ? 12.431 -5.918 52.650 1.00 48.56 71 TYR A CA 1
ATOM 511 C C . TYR A 1 71 ? 13.012 -4.687 53.367 1.00 48.56 71 TYR A C 1
ATOM 513 O O . TYR A 1 71 ? 14.198 -4.606 53.670 1.00 48.56 71 TYR A O 1
ATOM 521 N N . GLY A 1 72 ? 12.168 -3.676 53.554 1.00 47.44 72 GLY A N 1
ATOM 522 C CA . GLY A 1 72 ? 12.408 -2.548 54.426 1.00 47.44 72 GLY A CA 1
ATOM 523 C C . GLY A 1 72 ? 12.205 -3.023 55.853 1.00 47.44 72 GLY A C 1
ATOM 524 O O . GLY A 1 72 ? 11.147 -3.541 56.203 1.00 47.44 72 GLY A O 1
ATOM 525 N N . SER A 1 73 ? 13.265 -2.884 56.634 1.00 56.66 73 SER A N 1
ATOM 526 C CA . SER A 1 73 ? 13.367 -3.047 58.077 1.00 56.66 73 SER A CA 1
ATOM 527 C C . SER A 1 73 ? 12.036 -2.857 58.810 1.00 56.66 73 SER A C 1
ATOM 529 O O . SER A 1 73 ? 11.413 -1.798 58.722 1.00 56.66 73 SER A O 1
ATOM 531 N N . ALA A 1 74 ? 11.627 -3.881 59.562 1.00 53.06 74 ALA A N 1
ATOM 532 C CA . ALA A 1 74 ? 10.473 -3.811 60.446 1.00 53.06 74 ALA A CA 1
ATOM 533 C C . ALA A 1 74 ? 10.601 -2.591 61.383 1.00 53.06 74 ALA A C 1
ATOM 535 O O . ALA A 1 74 ? 11.637 -2.448 62.043 1.00 53.06 74 ALA A O 1
ATOM 536 N N . PRO A 1 75 ? 9.593 -1.704 61.463 1.00 50.56 75 PRO A N 1
ATOM 537 C CA . PRO A 1 75 ? 9.621 -0.603 62.410 1.00 50.56 75 PRO A CA 1
ATOM 538 C C . PRO A 1 75 ? 9.600 -1.170 63.834 1.00 50.56 75 PRO A C 1
ATOM 540 O O . PRO A 1 75 ? 8.686 -1.898 64.223 1.00 50.56 75 PRO A O 1
ATOM 543 N N . ALA A 1 76 ? 10.637 -0.848 64.607 1.00 55.22 76 ALA A N 1
ATOM 544 C CA . ALA A 1 76 ? 10.723 -1.136 66.030 1.00 55.22 76 ALA A CA 1
ATOM 545 C C . ALA A 1 76 ? 9.646 -0.326 66.765 1.00 55.22 76 ALA A C 1
ATOM 547 O O . ALA A 1 76 ? 9.837 0.834 67.117 1.00 55.22 76 ALA A O 1
ATOM 548 N N . GLY A 1 77 ? 8.480 -0.938 66.933 1.00 46.88 77 GLY A N 1
ATOM 549 C CA . GLY A 1 77 ? 7.317 -0.308 67.536 1.00 46.88 77 GLY A CA 1
ATOM 550 C C . GLY A 1 77 ? 6.223 -1.329 67.795 1.00 46.88 77 GLY A C 1
ATOM 551 O O . GLY A 1 77 ? 5.107 -1.173 67.311 1.00 46.88 77 GLY A O 1
ATOM 552 N N . TYR A 1 78 ? 6.539 -2.391 68.540 1.00 50.84 78 TYR A N 1
ATOM 553 C CA . TYR A 1 78 ? 5.508 -3.220 69.161 1.00 50.84 78 TYR A CA 1
ATOM 554 C C . TYR A 1 78 ? 4.819 -2.375 70.236 1.00 50.84 78 TYR A C 1
ATOM 556 O O . TYR A 1 78 ? 5.206 -2.378 71.403 1.00 50.84 78 TYR A O 1
ATOM 564 N N . ALA A 1 79 ? 3.821 -1.599 69.816 1.00 53.34 79 ALA A N 1
ATOM 565 C CA . ALA A 1 79 ? 2.848 -1.032 70.724 1.00 53.34 79 ALA A CA 1
ATOM 566 C C . ALA A 1 79 ? 2.128 -2.197 71.412 1.00 53.34 79 ALA A C 1
ATOM 568 O O . ALA A 1 79 ? 1.598 -3.103 70.768 1.00 53.34 79 ALA A O 1
ATOM 569 N N . GLN A 1 80 ? 2.206 -2.173 72.736 1.00 58.16 80 GLN A N 1
ATOM 570 C CA . GLN A 1 80 ? 1.579 -3.074 73.688 1.00 58.16 80 GLN A CA 1
ATOM 571 C C . GLN A 1 80 ? 0.156 -3.443 73.239 1.00 58.16 80 GLN A C 1
ATOM 573 O O . GLN A 1 80 ? -0.664 -2.559 72.986 1.00 58.16 80 GLN A O 1
ATOM 578 N N . ALA A 1 81 ? -0.129 -4.745 73.120 1.00 56.56 81 ALA A N 1
ATOM 579 C CA . ALA A 1 81 ? -1.478 -5.221 72.841 1.00 56.56 81 ALA A CA 1
ATOM 580 C C . ALA A 1 81 ? -2.437 -4.639 73.900 1.00 56.56 81 ALA A C 1
ATOM 582 O O . ALA A 1 81 ? -2.134 -4.743 75.095 1.00 56.56 81 ALA A O 1
ATOM 583 N N . PRO A 1 82 ? -3.551 -3.995 73.500 1.00 60.44 82 PRO A N 1
ATOM 584 C CA . PRO A 1 82 ? -4.495 -3.426 74.449 1.00 60.44 82 PRO A CA 1
ATOM 585 C C . PRO A 1 82 ? -5.009 -4.522 75.387 1.00 60.44 82 PRO A C 1
ATOM 587 O O . PRO A 1 82 ? -5.240 -5.659 74.969 1.00 60.44 82 PRO A O 1
ATOM 590 N N . ALA A 1 83 ? -5.150 -4.173 76.667 1.00 53.97 83 ALA A N 1
ATOM 591 C CA . ALA A 1 83 ? -5.658 -5.062 77.700 1.00 53.97 83 ALA A CA 1
ATOM 592 C C . ALA A 1 83 ? -6.960 -5.734 77.238 1.00 53.97 83 ALA A C 1
ATOM 594 O O . ALA A 1 83 ? -7.859 -5.073 76.718 1.00 53.97 83 ALA A O 1
ATOM 595 N N . TYR A 1 84 ? -7.041 -7.051 77.426 1.00 57.28 84 TYR A N 1
ATOM 596 C CA . TYR A 1 84 ? -8.219 -7.853 77.118 1.00 57.28 84 TYR A CA 1
ATOM 597 C C . TYR A 1 84 ? -9.397 -7.359 77.972 1.00 57.28 84 TYR A C 1
ATOM 599 O O . TYR A 1 84 ? -9.513 -7.698 79.150 1.00 57.28 84 TYR A O 1
ATOM 607 N N . VAL A 1 85 ? -10.248 -6.507 77.396 1.00 56.84 85 VAL A N 1
ATOM 608 C CA . VAL A 1 85 ? -11.503 -6.078 78.019 1.00 56.84 85 VAL A CA 1
ATOM 609 C C . VAL A 1 85 ? -12.486 -7.232 77.865 1.00 56.84 85 VAL A C 1
ATOM 611 O O . VAL A 1 85 ? -12.785 -7.655 76.748 1.00 56.84 85 VAL A O 1
ATOM 614 N N . ALA A 1 86 ? -12.946 -7.776 78.991 1.00 55.75 86 ALA A N 1
ATOM 615 C CA . ALA A 1 86 ? -13.921 -8.856 79.016 1.00 55.75 86 ALA A CA 1
ATOM 616 C C . ALA A 1 86 ? -15.160 -8.484 78.172 1.00 55.75 86 ALA A C 1
ATOM 618 O O . ALA A 1 86 ? -15.660 -7.361 78.299 1.00 55.75 86 ALA A O 1
ATOM 619 N N . PRO A 1 87 ? -15.658 -9.394 77.313 1.00 56.91 87 PRO A N 1
ATOM 620 C CA . PRO A 1 87 ? -16.825 -9.129 76.485 1.00 56.91 87 PRO A CA 1
ATOM 621 C C . PRO A 1 87 ? -18.025 -8.814 77.382 1.00 56.91 87 PRO A C 1
ATOM 623 O O . PRO A 1 87 ? -18.387 -9.600 78.258 1.00 56.91 87 PRO A O 1
ATOM 626 N N . ALA A 1 88 ? -18.615 -7.636 77.173 1.00 55.84 88 ALA A N 1
ATOM 627 C CA . ALA A 1 88 ? -19.836 -7.222 77.846 1.00 55.84 88 ALA A CA 1
ATOM 628 C C . ALA A 1 88 ? -20.952 -8.267 77.623 1.00 55.84 88 ALA A C 1
ATOM 630 O O . ALA A 1 88 ? -21.026 -8.856 76.539 1.00 55.84 88 ALA A O 1
ATOM 631 N N . PRO A 1 89 ? -21.816 -8.514 78.625 1.00 57.19 89 PRO A N 1
ATOM 632 C CA . PRO A 1 89 ? -22.892 -9.492 78.522 1.00 57.19 89 PRO A CA 1
ATOM 633 C C . PRO A 1 89 ? -23.816 -9.166 77.343 1.00 57.19 89 PRO A C 1
ATOM 635 O O . PRO A 1 89 ? -24.244 -8.025 77.161 1.00 57.19 89 PRO A O 1
ATOM 638 N N . ALA A 1 90 ? -24.081 -10.193 76.535 1.00 56.09 90 ALA A N 1
ATOM 639 C CA . ALA A 1 90 ? -24.858 -10.122 75.306 1.00 56.09 90 ALA A CA 1
ATOM 640 C C . ALA A 1 90 ? -26.233 -9.461 75.536 1.00 56.09 90 ALA A C 1
ATOM 642 O O . ALA A 1 90 ? -26.974 -9.908 76.419 1.00 56.09 90 ALA A O 1
ATOM 643 N N . PRO A 1 91 ? -26.611 -8.432 74.750 1.00 54.06 91 PRO A N 1
ATOM 644 C CA . PRO A 1 91 ? -27.960 -7.894 74.796 1.00 54.06 91 PRO A CA 1
ATOM 645 C C . PRO A 1 91 ? -28.955 -8.968 74.343 1.00 54.06 91 PRO A C 1
ATOM 647 O O . PRO A 1 91 ? -28.777 -9.646 73.331 1.00 54.06 91 PRO A O 1
ATOM 650 N N . ALA A 1 92 ? -29.984 -9.141 75.164 1.00 50.41 92 ALA A N 1
ATOM 651 C CA . ALA A 1 92 ? -31.008 -10.163 75.066 1.00 50.41 92 ALA A CA 1
ATOM 652 C C . ALA A 1 92 ? -31.739 -10.170 73.708 1.00 50.41 92 ALA A C 1
ATOM 654 O O . ALA A 1 92 ? -32.201 -9.131 73.255 1.00 50.41 92 ALA A O 1
ATOM 655 N N . ALA A 1 93 ? -31.835 -11.369 73.120 1.00 55.16 93 ALA A N 1
ATOM 656 C CA . ALA A 1 93 ? -32.855 -12.026 72.274 1.00 55.16 93 ALA A CA 1
ATOM 657 C C . ALA A 1 93 ? -34.011 -11.265 71.556 1.00 55.16 93 ALA A C 1
ATOM 659 O O . ALA A 1 93 ? -34.879 -11.930 70.996 1.00 55.16 93 ALA A O 1
ATOM 660 N N . ALA A 1 94 ? -34.066 -9.934 71.504 1.00 52.31 94 ALA A N 1
ATOM 661 C CA . ALA A 1 94 ? -35.218 -9.181 70.992 1.00 52.31 94 ALA A CA 1
ATOM 662 C C . ALA A 1 94 ? -35.084 -8.667 69.542 1.00 52.31 94 ALA A C 1
ATOM 664 O O . ALA A 1 94 ? -36.048 -8.124 69.017 1.00 52.31 94 ALA A O 1
ATOM 665 N N . ASP A 1 95 ? -33.945 -8.861 68.865 1.00 60.22 95 ASP A N 1
ATOM 666 C CA . ASP A 1 95 ? -33.697 -8.274 67.529 1.00 60.22 95 ASP A CA 1
ATOM 667 C C . ASP A 1 95 ? -33.344 -9.298 66.429 1.00 60.22 95 ASP A C 1
ATOM 669 O O . ASP A 1 95 ? -32.881 -8.931 65.350 1.00 60.22 95 ASP A O 1
ATOM 673 N N . ALA A 1 96 ? -33.598 -10.595 66.651 1.00 68.56 96 ALA A N 1
ATOM 674 C CA . ALA A 1 96 ? -33.328 -11.644 65.656 1.00 68.56 96 ALA A CA 1
ATOM 675 C C . ALA A 1 96 ? -34.047 -11.398 64.311 1.00 68.56 96 ALA A C 1
ATOM 677 O O . ALA A 1 96 ? -33.468 -11.640 63.256 1.00 68.56 96 ALA A O 1
ATOM 678 N N . SER A 1 97 ? -35.264 -10.836 64.339 1.00 76.50 97 SER A N 1
ATOM 679 C CA . SER A 1 97 ? -36.019 -10.473 63.127 1.00 76.50 97 SER A CA 1
ATOM 680 C C . SER A 1 97 ? -35.350 -9.348 62.332 1.00 76.50 97 SER A C 1
ATOM 682 O O . SER A 1 97 ? -35.257 -9.433 61.112 1.00 76.50 97 SER A O 1
ATOM 684 N N . ARG A 1 98 ? -34.822 -8.313 63.003 1.00 77.50 98 ARG A N 1
ATOM 685 C CA . ARG A 1 98 ? -34.130 -7.199 62.332 1.00 77.50 98 ARG A CA 1
ATOM 686 C C . ARG A 1 98 ? -32.783 -7.621 61.756 1.00 77.50 98 ARG A C 1
ATOM 688 O O . ARG A 1 98 ? -32.380 -7.138 60.702 1.00 77.50 98 ARG A O 1
ATOM 695 N N . VAL A 1 99 ? -32.091 -8.537 62.434 1.00 79.94 99 VAL A N 1
ATOM 696 C CA . VAL A 1 99 ? -30.836 -9.125 61.944 1.00 79.94 99 VAL A CA 1
ATOM 697 C C . VAL A 1 99 ? -31.084 -9.997 60.707 1.00 79.94 99 VAL A C 1
ATOM 699 O O . VAL A 1 99 ? -30.297 -9.946 59.760 1.00 79.94 99 VAL A O 1
ATOM 702 N N . GLU A 1 100 ? -32.185 -10.750 60.678 1.00 81.94 100 GLU A N 1
ATOM 703 C CA . GLU A 1 100 ? -32.573 -11.563 59.520 1.00 81.94 100 GLU A CA 1
ATOM 704 C C . GLU A 1 100 ? -32.993 -10.687 58.323 1.00 81.94 100 GLU A C 1
ATOM 706 O O . GLU A 1 100 ? -32.535 -10.909 57.202 1.00 81.94 100 GLU A O 1
ATOM 711 N N . GLU A 1 101 ? -33.768 -9.623 58.555 1.00 86.06 101 GLU A N 1
ATOM 712 C CA . GLU A 1 101 ? -34.120 -8.629 57.527 1.00 86.06 101 GLU A CA 1
ATOM 713 C C . GLU A 1 101 ? -32.882 -7.909 56.967 1.00 86.06 101 GLU A C 1
ATOM 715 O O . GLU A 1 101 ? -32.744 -7.767 55.749 1.00 86.06 101 GLU A O 1
ATOM 720 N N . ALA A 1 102 ? -31.936 -7.511 57.825 1.00 85.69 102 ALA A N 1
ATOM 721 C CA . ALA A 1 102 ? -30.676 -6.900 57.398 1.00 85.69 102 ALA A CA 1
ATOM 722 C C . ALA A 1 102 ? -29.823 -7.864 56.554 1.00 85.69 102 ALA A C 1
ATOM 724 O O . ALA A 1 102 ? -29.210 -7.450 55.567 1.00 85.69 102 ALA A O 1
ATOM 725 N N . ARG A 1 103 ? -29.817 -9.163 56.887 1.00 86.56 103 ARG A N 1
ATOM 726 C CA . ARG A 1 103 ? -29.168 -10.203 56.071 1.00 86.56 103 ARG A CA 1
ATOM 727 C C . ARG A 1 103 ? -29.833 -10.372 54.711 1.00 86.56 103 ARG A C 1
ATOM 729 O O . ARG A 1 103 ? -29.126 -10.448 53.709 1.00 86.56 103 ARG A O 1
ATOM 736 N N . GLN A 1 104 ? -31.163 -10.392 54.652 1.00 89.56 104 GLN A N 1
ATOM 737 C CA . GLN A 1 104 ? -31.893 -10.500 53.386 1.00 89.56 104 GLN A CA 1
ATOM 738 C C . GLN A 1 104 ? -31.663 -9.279 52.487 1.00 89.56 104 GLN A C 1
ATOM 740 O O . GLN A 1 104 ? -31.425 -9.430 51.288 1.00 89.56 104 GLN A O 1
ATOM 745 N N . GLN A 1 105 ? -31.650 -8.072 53.058 1.00 90.88 105 GLN A N 1
ATOM 746 C CA . GLN A 1 105 ? -31.323 -6.850 52.318 1.00 90.88 105 GLN A CA 1
ATOM 747 C C . GLN A 1 105 ? -29.874 -6.853 51.814 1.00 90.88 105 GLN A C 1
ATOM 749 O O . GLN A 1 105 ? -29.632 -6.506 50.658 1.00 90.88 105 GLN A O 1
ATOM 754 N N . ALA A 1 106 ? -28.916 -7.293 52.636 1.00 90.56 106 ALA A N 1
ATOM 755 C CA . ALA A 1 106 ? -27.517 -7.414 52.229 1.00 90.56 106 ALA A CA 1
ATOM 756 C C . ALA A 1 106 ? -27.325 -8.445 51.102 1.00 90.56 106 ALA A C 1
ATOM 758 O O . ALA A 1 106 ? -26.600 -8.174 50.145 1.00 90.56 106 ALA A O 1
ATOM 759 N N . MET A 1 107 ? -28.014 -9.591 51.169 1.00 90.19 107 MET A N 1
ATOM 760 C CA . MET A 1 107 ? -28.002 -10.600 50.103 1.00 90.19 107 MET A CA 1
ATOM 761 C C . MET A 1 107 ? -28.583 -10.049 48.800 1.00 90.19 107 MET A C 1
ATOM 763 O O . MET A 1 107 ? -27.975 -10.215 47.745 1.00 90.19 107 MET A O 1
ATOM 767 N N . LYS A 1 108 ? -29.704 -9.320 48.866 1.00 94.44 108 LYS A N 1
ATOM 768 C CA . LYS A 1 108 ? -30.313 -8.696 47.685 1.00 94.44 108 LYS A CA 1
ATOM 769 C C . LYS A 1 108 ? -29.387 -7.661 47.034 1.00 94.44 108 LYS A C 1
ATOM 771 O O . LYS A 1 108 ? -29.208 -7.685 45.821 1.00 94.44 108 LYS A O 1
ATOM 776 N N . GLN A 1 109 ? -28.743 -6.802 47.826 1.00 93.69 109 GLN A N 1
ATOM 777 C CA . GLN A 1 109 ? -27.771 -5.831 47.304 1.00 93.69 109 GLN A CA 1
ATOM 778 C C . GLN A 1 109 ? -26.543 -6.509 46.680 1.00 93.69 109 GLN A C 1
ATOM 780 O O . GLN A 1 109 ? -25.986 -6.005 45.704 1.00 93.69 1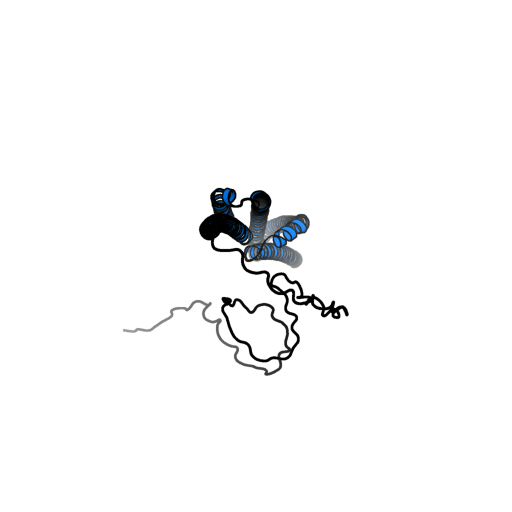09 GLN A O 1
ATOM 785 N N . LEU A 1 110 ? -26.103 -7.642 47.232 1.00 93.62 110 LEU A N 1
ATOM 786 C CA . LEU A 1 110 ? -24.983 -8.405 46.688 1.00 93.62 110 LEU A CA 1
ATOM 787 C C . LEU A 1 110 ? -25.346 -9.067 45.349 1.00 93.62 110 LEU A C 1
ATOM 789 O O . LEU A 1 110 ? -24.541 -9.023 44.420 1.00 93.62 110 LEU A O 1
ATOM 793 N N . GLU A 1 111 ? -26.559 -9.612 45.227 1.00 93.19 111 GLU A N 1
ATOM 794 C CA . GLU A 1 111 ? -27.105 -10.159 43.978 1.00 93.19 111 GLU A CA 1
ATOM 795 C C . GLU A 1 111 ? -27.219 -9.070 42.895 1.00 93.19 111 GLU A C 1
ATOM 797 O O . GLU A 1 111 ? -26.726 -9.249 41.783 1.00 93.19 111 GLU A O 1
ATOM 802 N N . GLU A 1 112 ? -27.779 -7.902 43.230 1.00 94.62 112 GLU A N 1
ATOM 803 C CA . GLU A 1 112 ? -27.898 -6.761 42.309 1.00 94.62 112 GLU A CA 1
ATOM 804 C C . GLU A 1 112 ? -26.521 -6.257 41.845 1.00 94.62 112 GLU A C 1
ATOM 806 O O . GLU A 1 112 ? -26.303 -6.041 40.651 1.00 94.62 112 GLU A O 1
ATOM 811 N N . ARG A 1 113 ? -25.546 -6.138 42.759 1.00 94.62 113 ARG A N 1
ATOM 812 C CA . ARG A 1 113 ? -24.161 -5.786 42.397 1.00 94.62 113 ARG A CA 1
ATOM 813 C C . ARG A 1 113 ? -23.505 -6.846 41.519 1.00 94.62 113 ARG A C 1
ATOM 815 O O . ARG A 1 113 ? -22.745 -6.493 40.618 1.00 94.62 113 ARG A O 1
ATOM 822 N N . ARG A 1 114 ? -23.785 -8.130 41.757 1.00 94.88 114 ARG A N 1
ATOM 823 C CA . ARG A 1 114 ? -23.282 -9.225 40.921 1.00 94.88 114 ARG A CA 1
ATOM 824 C C . ARG A 1 114 ? -23.860 -9.147 39.509 1.00 94.88 114 ARG A C 1
ATOM 826 O O . ARG A 1 114 ? -23.096 -9.257 38.555 1.00 94.88 114 ARG A O 1
ATOM 833 N N . GLN A 1 115 ? -25.161 -8.897 39.371 1.00 95.12 115 GLN A N 1
ATOM 834 C CA . GLN A 1 115 ? -25.808 -8.725 38.067 1.00 95.12 115 GLN A CA 1
ATOM 835 C C . GLN A 1 115 ? -25.237 -7.520 37.310 1.00 95.12 115 GLN A C 1
ATOM 837 O O . GLN A 1 115 ? -24.861 -7.647 36.146 1.00 95.12 115 GLN A O 1
ATOM 842 N N . GLN A 1 116 ? -25.063 -6.379 37.985 1.00 95.56 116 GLN A N 1
ATOM 843 C CA . GLN A 1 116 ? -24.426 -5.199 37.390 1.00 95.56 116 GLN A CA 1
ATOM 844 C C . GLN A 1 116 ? -22.985 -5.487 36.941 1.00 95.56 116 GLN A C 1
ATOM 846 O O . GLN A 1 116 ? -22.584 -5.096 35.845 1.00 95.56 116 GLN A O 1
ATOM 851 N N . ALA A 1 117 ? -22.204 -6.205 37.752 1.00 95.12 117 ALA A N 1
ATOM 852 C CA . ALA A 1 117 ? -20.841 -6.586 37.396 1.00 95.12 117 ALA A CA 1
ATOM 853 C C . ALA A 1 117 ? -20.795 -7.545 36.191 1.00 95.12 117 ALA A C 1
ATOM 855 O O . ALA A 1 117 ? -19.932 -7.397 35.322 1.00 95.12 117 ALA A O 1
ATOM 856 N N . GLU A 1 118 ? -21.723 -8.504 36.102 1.00 95.50 118 GLU A N 1
ATOM 857 C CA . GLU A 1 118 ? -21.832 -9.412 34.955 1.00 95.50 118 GLU A CA 1
ATOM 858 C C . GLU A 1 118 ? -22.236 -8.674 33.668 1.00 95.50 118 GLU A C 1
ATOM 860 O O . GLU A 1 118 ? -21.643 -8.923 32.614 1.00 95.50 118 GLU A O 1
ATOM 865 N N . GLU A 1 119 ? -23.160 -7.711 33.736 1.00 95.44 119 GLU A N 1
ATOM 866 C CA . GLU A 1 119 ? -23.519 -6.873 32.586 1.00 95.44 119 GLU A CA 1
ATOM 867 C C . GLU A 1 119 ? -22.351 -6.010 32.100 1.00 95.44 119 GLU A C 1
ATOM 869 O O . GLU A 1 119 ? -22.088 -5.947 30.895 1.00 95.44 119 GLU A O 1
ATOM 874 N N . VAL A 1 120 ? -21.616 -5.374 33.018 1.00 95.44 120 VAL A N 1
ATOM 875 C CA . VAL A 1 120 ? -20.421 -4.585 32.676 1.00 95.44 120 VAL A CA 1
ATOM 876 C C . VAL A 1 120 ? -19.359 -5.476 32.036 1.00 95.44 120 VAL A C 1
ATOM 878 O O . VAL A 1 120 ? -18.800 -5.117 31.000 1.00 95.44 120 VAL A O 1
ATOM 881 N N . LYS A 1 121 ? -19.125 -6.676 32.582 1.00 96.06 121 LYS A N 1
ATOM 882 C CA . LYS A 1 121 ? -18.181 -7.642 32.007 1.00 96.06 121 LYS A CA 1
ATOM 883 C C . LYS A 1 121 ? -18.595 -8.075 30.599 1.00 96.06 121 LYS A C 1
ATOM 885 O O . LYS A 1 121 ? -17.739 -8.179 29.723 1.00 96.06 121 LYS A O 1
ATOM 890 N N . LYS A 1 122 ? -19.890 -8.305 30.360 1.00 96.00 122 LYS A N 1
ATOM 891 C CA . LYS A 1 122 ? -20.415 -8.669 29.036 1.00 96.00 122 LYS A CA 1
ATOM 892 C C . LYS A 1 122 ? -20.233 -7.538 28.021 1.00 96.00 122 LYS A C 1
ATOM 894 O O . LYS A 1 122 ? -19.830 -7.812 26.893 1.00 96.00 122 LYS A O 1
ATOM 899 N N . LYS A 1 123 ? -20.477 -6.285 28.421 1.00 95.69 123 LYS A N 1
ATOM 900 C CA . LYS A 1 123 ? -20.237 -5.101 27.575 1.00 95.69 123 LYS A CA 1
ATOM 901 C C . LYS A 1 123 ? -18.757 -4.957 27.225 1.00 95.69 123 LYS A C 1
ATOM 903 O O . LYS A 1 123 ? -18.421 -4.870 26.051 1.00 95.69 123 LYS A O 1
ATOM 908 N N . LEU A 1 124 ? -17.875 -5.054 28.217 1.00 95.69 124 LEU A N 1
ATOM 909 C CA . LEU A 1 124 ? -16.428 -4.953 28.013 1.00 95.69 124 LEU A CA 1
ATOM 910 C C . LEU A 1 124 ? -15.881 -6.089 27.126 1.00 95.69 124 LEU A C 1
ATOM 912 O O . LEU A 1 124 ? -15.027 -5.864 26.272 1.00 95.69 124 LEU A O 1
ATOM 916 N N . ALA A 1 125 ? -16.410 -7.309 27.262 1.00 96.38 125 ALA A N 1
ATOM 917 C CA . ALA A 1 125 ? -16.065 -8.418 26.371 1.00 96.38 125 ALA A CA 1
ATOM 918 C C . ALA A 1 125 ? -16.507 -8.165 24.916 1.00 96.38 125 ALA A C 1
ATOM 920 O O . ALA A 1 125 ? -15.758 -8.480 23.989 1.00 96.38 125 ALA A O 1
ATOM 921 N N . ALA A 1 126 ? -17.690 -7.576 24.708 1.00 96.31 126 ALA A N 1
ATOM 922 C CA . ALA A 1 126 ? -18.161 -7.190 23.380 1.00 96.31 126 ALA A CA 1
ATOM 923 C C . ALA A 1 126 ? -17.288 -6.080 22.765 1.00 96.31 126 ALA A C 1
ATOM 925 O O . ALA A 1 126 ? -16.894 -6.203 21.606 1.00 96.31 126 ALA A O 1
ATOM 926 N N . GLU A 1 127 ? -16.900 -5.071 23.552 1.00 96.88 127 GLU A N 1
ATOM 927 C CA . GLU A 1 127 ? -15.991 -3.997 23.119 1.00 96.88 127 GLU A CA 1
ATOM 928 C C . GLU A 1 127 ? -14.625 -4.534 22.679 1.00 96.88 127 GLU A C 1
ATOM 930 O O . GLU A 1 127 ? -14.115 -4.176 21.610 1.00 96.88 127 GLU A O 1
ATOM 935 N N . HIS A 1 128 ? -14.040 -5.444 23.462 1.00 97.00 128 HIS A N 1
ATOM 936 C CA . HIS A 1 128 ? -12.779 -6.088 23.100 1.00 97.00 128 HIS A CA 1
ATOM 937 C C . HIS A 1 128 ? -12.901 -6.951 21.845 1.00 97.00 128 HIS A C 1
ATOM 939 O O . HIS A 1 128 ? -12.012 -6.907 20.995 1.00 97.00 128 HIS A O 1
ATOM 945 N N . SER A 1 129 ? -13.997 -7.699 21.703 1.00 97.50 129 SER A N 1
ATOM 946 C CA . SER A 1 129 ? -14.256 -8.516 20.514 1.00 97.50 129 SER A CA 1
ATOM 947 C C . SER A 1 129 ? -14.375 -7.657 19.250 1.00 97.50 129 SER A C 1
ATOM 949 O O . SER A 1 129 ? -13.720 -7.948 18.248 1.00 97.50 129 SER A O 1
ATOM 951 N N . ALA A 1 130 ? -15.157 -6.575 19.302 1.00 97.69 130 ALA A N 1
ATOM 952 C CA . ALA A 1 130 ? -15.331 -5.636 18.193 1.00 97.69 130 ALA A CA 1
ATOM 953 C C . ALA A 1 130 ? -14.002 -4.971 17.798 1.00 97.69 130 ALA A C 1
ATOM 955 O O . ALA A 1 130 ? -13.616 -4.956 16.627 1.00 97.69 130 ALA A O 1
ATOM 956 N N . THR A 1 131 ? -13.249 -4.500 18.795 1.00 97.81 131 THR A N 1
ATOM 957 C CA . THR A 1 131 ? -11.927 -3.891 18.598 1.00 97.81 131 THR A CA 1
ATOM 958 C C . THR A 1 131 ? -10.941 -4.869 17.958 1.00 97.81 131 THR A C 1
ATOM 960 O O . THR A 1 131 ? -10.221 -4.509 17.024 1.00 97.81 131 THR A O 1
ATOM 963 N N . ALA A 1 132 ? -10.909 -6.119 18.429 1.00 98.06 132 ALA A N 1
ATOM 964 C CA . ALA A 1 132 ? -10.038 -7.152 17.879 1.00 98.06 132 ALA A CA 1
ATOM 965 C C . ALA A 1 132 ? -10.386 -7.469 16.418 1.00 98.06 132 ALA A C 1
ATOM 967 O O . ALA A 1 132 ? -9.481 -7.554 15.590 1.00 98.06 132 ALA A O 1
ATOM 968 N N . ALA A 1 133 ? -11.674 -7.579 16.081 1.00 98.31 133 ALA A N 1
ATOM 969 C CA . ALA A 1 133 ? -12.119 -7.839 14.713 1.00 98.31 133 ALA A CA 1
ATOM 970 C C . ALA A 1 133 ? -11.662 -6.741 13.736 1.00 98.31 133 ALA A C 1
ATOM 972 O O . ALA A 1 133 ? -11.105 -7.053 12.680 1.00 98.31 133 ALA A O 1
ATOM 973 N N . ILE A 1 134 ? -11.821 -5.464 14.107 1.00 98.31 134 ILE A N 1
ATOM 974 C CA . ILE A 1 134 ? -11.370 -4.336 13.278 1.00 98.31 134 ILE A CA 1
ATOM 975 C C . ILE A 1 134 ? -9.845 -4.356 13.126 1.00 98.31 134 ILE A C 1
ATOM 977 O O . ILE A 1 134 ? -9.334 -4.228 12.015 1.00 98.31 134 ILE A O 1
ATOM 981 N N . ARG A 1 135 ? -9.097 -4.588 14.211 1.00 98.06 135 ARG A N 1
ATOM 982 C CA . ARG A 1 135 ? -7.627 -4.642 14.159 1.00 98.06 135 ARG A CA 1
ATOM 983 C C . ARG A 1 135 ? -7.091 -5.803 13.326 1.00 98.06 135 ARG A C 1
ATOM 985 O O . ARG A 1 135 ? -6.089 -5.636 12.635 1.00 98.06 135 ARG A O 1
ATOM 992 N N . ILE A 1 136 ? -7.766 -6.952 13.336 1.00 97.94 136 ILE A N 1
ATOM 993 C CA . ILE A 1 136 ? -7.443 -8.070 12.440 1.00 97.94 136 ILE A CA 1
ATOM 994 C C . ILE A 1 136 ? -7.663 -7.653 10.981 1.00 97.94 136 ILE A C 1
ATOM 996 O O . ILE A 1 136 ? -6.790 -7.888 10.147 1.00 97.94 136 ILE A O 1
ATOM 1000 N N . ALA A 1 137 ? -8.779 -6.987 10.665 1.00 98.06 137 ALA A N 1
ATOM 1001 C CA . ALA A 1 137 ? -9.046 -6.498 9.312 1.00 98.06 137 ALA A CA 1
ATOM 1002 C C . ALA A 1 137 ? -8.009 -5.453 8.851 1.00 98.06 137 ALA A C 1
ATOM 1004 O O . ALA A 1 137 ? -7.508 -5.551 7.731 1.00 98.06 137 ALA A O 1
ATOM 1005 N N . ILE A 1 138 ? -7.612 -4.522 9.729 1.00 97.56 138 ILE A N 1
ATOM 1006 C CA . ILE A 1 138 ? -6.516 -3.570 9.478 1.00 97.56 138 ILE A CA 1
ATOM 1007 C C . ILE A 1 138 ? -5.207 -4.317 9.194 1.00 97.56 138 ILE A C 1
ATOM 1009 O O . ILE A 1 138 ? -4.536 -4.025 8.206 1.00 97.56 138 ILE A O 1
ATOM 1013 N N . SER A 1 139 ? -4.847 -5.304 10.020 1.00 96.88 139 SER A N 1
ATOM 1014 C CA . SER A 1 139 ? -3.616 -6.080 9.827 1.00 96.88 139 SER A CA 1
ATOM 1015 C C . SER A 1 139 ? -3.633 -6.855 8.511 1.00 96.88 139 SER A C 1
ATOM 1017 O O . SER A 1 139 ? -2.624 -6.887 7.809 1.00 96.88 139 SER A O 1
ATOM 1019 N N . ASN A 1 140 ? -4.772 -7.446 8.142 1.00 96.56 140 ASN A N 1
ATOM 1020 C CA . ASN A 1 140 ? -4.924 -8.135 6.863 1.00 96.56 140 ASN A CA 1
ATOM 1021 C C . ASN A 1 140 ? -4.744 -7.166 5.692 1.00 96.56 140 ASN A C 1
ATOM 1023 O O . ASN A 1 140 ? -4.032 -7.495 4.748 1.00 96.56 140 ASN A O 1
ATOM 1027 N N . LEU A 1 141 ? -5.307 -5.955 5.772 1.00 96.50 141 LEU A N 1
ATOM 1028 C CA . LEU A 1 141 ? -5.086 -4.910 4.772 1.00 96.50 141 LEU A CA 1
ATOM 1029 C C . LEU A 1 141 ? -3.602 -4.517 4.691 1.00 96.50 141 LEU A C 1
ATOM 1031 O O . LEU A 1 141 ? -3.043 -4.453 3.599 1.00 96.50 141 LEU A O 1
ATOM 1035 N N . GLN A 1 142 ? -2.929 -4.319 5.826 1.00 94.75 142 GLN A N 1
ATOM 1036 C CA . GLN A 1 142 ? -1.503 -3.967 5.872 1.00 94.75 142 GLN A CA 1
ATOM 1037 C C . GLN A 1 142 ? -0.590 -5.072 5.322 1.00 94.75 142 GLN A C 1
ATOM 1039 O O . GLN A 1 142 ? 0.439 -4.765 4.719 1.00 94.75 142 GLN A O 1
ATOM 1044 N N . MET A 1 143 ? -0.963 -6.343 5.481 1.00 92.94 143 MET A N 1
ATOM 1045 C CA . MET A 1 143 ? -0.207 -7.499 4.978 1.00 92.94 143 MET A CA 1
ATOM 1046 C C . MET A 1 143 ? -0.605 -7.934 3.561 1.00 92.94 143 MET A C 1
ATOM 1048 O O . MET A 1 143 ? 0.105 -8.732 2.945 1.00 92.94 143 MET A O 1
ATOM 1052 N N . GLY A 1 144 ? -1.731 -7.428 3.057 1.00 91.75 144 GLY A N 1
ATOM 1053 C CA . GLY A 1 144 ? -2.296 -7.774 1.761 1.00 91.75 144 GLY A CA 1
ATOM 1054 C C . GLY A 1 144 ? -1.394 -7.391 0.594 1.00 91.75 144 GLY A C 1
ATOM 1055 O O . GLY A 1 144 ? -0.869 -6.280 0.544 1.00 91.75 144 GLY A O 1
ATOM 1056 N N . GLN A 1 145 ? -1.242 -8.313 -0.355 1.00 92.25 145 GLN A N 1
ATOM 1057 C CA . GLN A 1 145 ? -0.561 -8.063 -1.628 1.00 92.25 145 GLN A CA 1
ATOM 1058 C C . GLN A 1 145 ? -1.331 -7.052 -2.476 1.00 92.25 145 GLN A C 1
ATOM 1060 O O . GLN A 1 145 ? -2.546 -6.905 -2.315 1.00 92.25 145 GLN A O 1
ATOM 1065 N N . SER A 1 146 ? -0.630 -6.394 -3.401 1.00 90.50 146 SER A N 1
ATOM 1066 C CA . SER A 1 146 ? -1.199 -5.293 -4.191 1.00 90.50 146 SER A CA 1
ATOM 1067 C C . SER A 1 146 ? -2.440 -5.696 -5.005 1.00 90.50 146 SER A C 1
ATOM 1069 O O . SER A 1 146 ? -3.389 -4.922 -5.100 1.00 90.50 146 SER A O 1
ATOM 1071 N N . ASP A 1 147 ? -2.500 -6.943 -5.478 1.00 91.69 147 ASP A N 1
ATOM 1072 C CA . ASP A 1 147 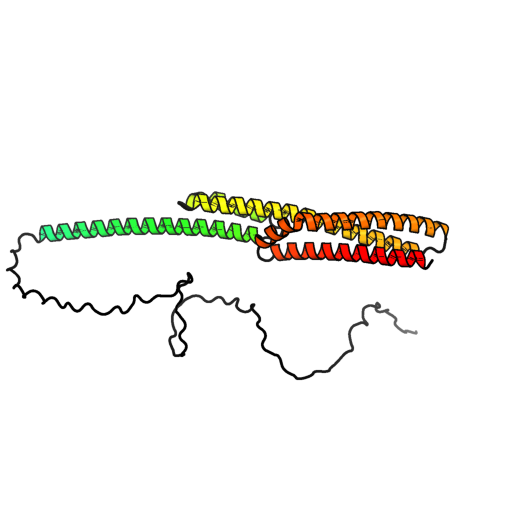? -3.626 -7.474 -6.260 1.00 91.69 147 ASP A CA 1
ATOM 1073 C C . ASP A 1 147 ? -4.895 -7.739 -5.426 1.00 91.69 147 ASP A C 1
ATOM 1075 O O . ASP A 1 147 ? -5.991 -7.858 -5.969 1.00 91.69 147 ASP A O 1
ATOM 1079 N N . ASN A 1 148 ? -4.761 -7.803 -4.097 1.00 95.00 148 ASN A N 1
ATOM 1080 C CA . ASN A 1 148 ? -5.839 -8.164 -3.172 1.00 95.00 148 ASN A CA 1
ATOM 1081 C C . ASN A 1 148 ? -6.293 -6.996 -2.279 1.00 95.00 148 ASN A C 1
ATOM 1083 O O . ASN A 1 148 ? -7.110 -7.200 -1.379 1.00 95.00 148 ASN A O 1
ATOM 1087 N N . LEU A 1 149 ? -5.794 -5.775 -2.501 1.00 93.81 149 LEU A N 1
ATOM 1088 C CA . LEU A 1 149 ? -6.099 -4.629 -1.636 1.00 93.81 149 LEU A CA 1
ATOM 1089 C C . LEU A 1 149 ? -7.567 -4.223 -1.688 1.00 93.81 149 LEU A C 1
ATOM 1091 O O . LEU A 1 149 ? -8.172 -3.991 -0.646 1.00 93.81 149 LEU A O 1
ATOM 1095 N N . GLU A 1 150 ? -8.155 -4.192 -2.878 1.00 96.00 150 GLU A N 1
ATOM 1096 C CA . GLU A 1 150 ? -9.548 -3.788 -3.067 1.00 96.00 150 GLU A CA 1
ATOM 1097 C C . GLU A 1 150 ? -10.543 -4.733 -2.349 1.00 96.00 150 GLU A C 1
ATOM 1099 O O . GLU A 1 150 ? -11.382 -4.249 -1.582 1.00 96.00 150 GLU A O 1
ATOM 1104 N N . PRO A 1 151 ? -10.444 -6.076 -2.477 1.00 97.31 151 PRO A N 1
ATOM 1105 C CA . PRO A 1 151 ? -11.217 -6.995 -1.640 1.00 97.31 151 PRO A CA 1
ATOM 1106 C C . PRO A 1 151 ? -11.009 -6.788 -0.132 1.00 97.31 151 PRO A C 1
ATOM 1108 O O . PRO A 1 151 ? -11.977 -6.819 0.629 1.00 97.31 151 PRO A O 1
ATOM 1111 N N . LEU A 1 152 ? -9.769 -6.558 0.314 1.00 97.25 152 LEU A N 1
ATOM 1112 C CA . LEU A 1 152 ? -9.451 -6.372 1.734 1.00 97.25 152 LEU A CA 1
ATOM 1113 C C . LEU A 1 152 ? -10.029 -5.071 2.305 1.00 97.25 152 LEU A C 1
ATOM 1115 O O . LEU A 1 152 ? -10.505 -5.079 3.440 1.00 97.25 152 LEU A O 1
ATOM 1119 N N . ARG A 1 153 ? -10.059 -3.981 1.526 1.00 97.81 153 AR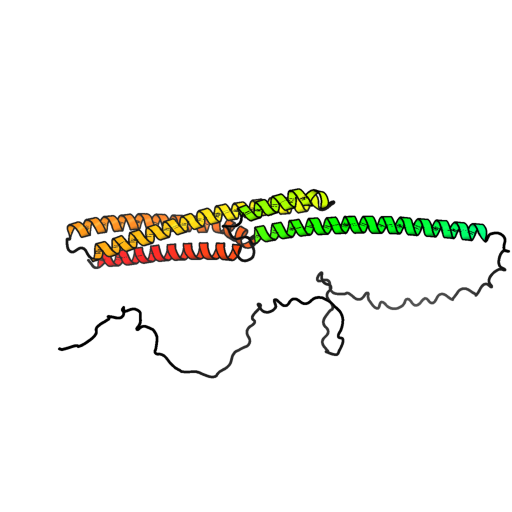G A N 1
ATOM 1120 C CA . ARG A 1 153 ? -10.749 -2.736 1.909 1.00 97.81 153 ARG A CA 1
ATOM 1121 C C . ARG A 1 153 ? -12.239 -2.970 2.108 1.00 97.81 153 ARG A C 1
ATOM 1123 O O . ARG A 1 153 ? -12.769 -2.590 3.140 1.00 97.81 153 ARG A O 1
ATOM 1130 N N . LYS A 1 154 ? -12.896 -3.683 1.187 1.00 98.12 154 LYS A N 1
ATOM 1131 C CA . LYS A 1 154 ? -1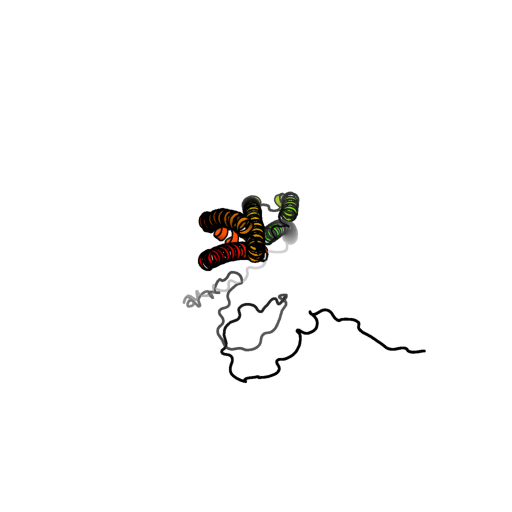4.328 -4.012 1.313 1.00 98.12 154 LYS A CA 1
ATOM 1132 C C . LYS A 1 154 ? -14.624 -4.843 2.560 1.00 98.12 154 LYS A C 1
ATOM 1134 O O . LYS A 1 154 ? -15.641 -4.627 3.221 1.00 98.12 154 LYS A O 1
ATOM 1139 N N . ILE A 1 155 ? -13.736 -5.780 2.901 1.00 98.00 155 ILE A N 1
ATOM 1140 C CA . ILE A 1 155 ? -13.830 -6.546 4.150 1.00 98.00 155 ILE A CA 1
ATOM 1141 C C . ILE A 1 155 ? -13.688 -5.609 5.354 1.00 98.00 155 ILE A C 1
ATOM 1143 O O . ILE A 1 155 ? -14.512 -5.681 6.265 1.00 98.00 155 ILE A O 1
ATOM 1147 N N . LEU A 1 156 ? -12.692 -4.718 5.353 1.00 98.12 156 LEU A N 1
ATOM 1148 C CA . LEU A 1 156 ? -12.501 -3.734 6.417 1.00 98.12 156 LEU A CA 1
ATOM 1149 C C . LEU A 1 156 ? -13.730 -2.831 6.574 1.00 98.12 156 LEU A C 1
ATOM 1151 O O . LEU A 1 156 ? -14.235 -2.715 7.685 1.00 98.12 156 LEU A O 1
ATOM 1155 N N . ASP A 1 157 ? -14.265 -2.278 5.487 1.00 98.31 157 ASP A N 1
ATOM 1156 C CA . ASP A 1 157 ? -15.457 -1.422 5.497 1.00 98.31 157 ASP A CA 1
ATOM 1157 C C . ASP A 1 157 ? -16.681 -2.156 6.055 1.00 98.31 157 ASP A C 1
ATOM 1159 O O . ASP A 1 157 ? -17.455 -1.592 6.832 1.00 98.31 157 ASP A O 1
ATOM 1163 N N . THR A 1 158 ? -16.835 -3.440 5.715 1.00 98.44 158 THR A N 1
ATOM 1164 C CA . THR A 1 158 ? -17.911 -4.291 6.242 1.00 98.44 158 THR A CA 1
ATOM 1165 C C . THR A 1 158 ? -17.753 -4.518 7.747 1.00 98.44 158 THR A C 1
ATOM 1167 O O . THR A 1 158 ? -18.716 -4.372 8.501 1.00 98.44 158 THR A O 1
ATOM 1170 N N . VAL A 1 159 ? -16.541 -4.850 8.206 1.00 98.25 159 VAL A N 1
ATOM 1171 C CA . VAL A 1 159 ? -16.246 -5.073 9.632 1.00 98.25 159 VAL A CA 1
ATOM 1172 C C . VAL A 1 159 ? -16.405 -3.778 10.428 1.00 98.25 159 VAL A C 1
ATOM 1174 O O . VAL A 1 159 ? -17.017 -3.793 11.491 1.00 98.25 159 VAL A O 1
ATOM 1177 N N . VAL A 1 160 ? -15.929 -2.651 9.901 1.00 98.12 160 VAL A N 1
ATOM 1178 C CA . VAL A 1 160 ? -16.077 -1.322 10.507 1.00 98.12 160 VAL A CA 1
ATOM 1179 C C . VAL A 1 160 ? -17.550 -0.943 10.605 1.00 98.12 160 VAL A C 1
ATOM 1181 O O . VAL A 1 160 ? -18.012 -0.599 11.688 1.00 98.12 160 VAL A O 1
ATOM 1184 N N . SER A 1 161 ? -18.319 -1.087 9.525 1.00 98.06 161 SER A N 1
ATOM 1185 C CA . SER A 1 161 ? -19.752 -0.761 9.532 1.00 98.06 161 SER A CA 1
ATOM 1186 C C . SER A 1 161 ? -20.540 -1.584 10.555 1.00 98.06 161 SER A C 1
ATOM 1188 O O . SER A 1 161 ? -21.518 -1.096 11.117 1.00 98.06 161 SER A O 1
ATOM 1190 N N . LYS A 1 162 ? -20.114 -2.826 10.812 1.00 98.19 162 LYS A N 1
ATOM 1191 C CA . LYS A 1 162 ? -20.778 -3.739 11.746 1.00 98.19 162 LYS A CA 1
ATOM 1192 C C . LYS A 1 162 ? -20.338 -3.550 13.201 1.00 98.19 162 LYS A C 1
ATOM 1194 O O . LYS A 1 162 ? -21.172 -3.598 14.099 1.00 98.19 162 LYS A O 1
ATOM 1199 N N . GLU A 1 163 ? -19.039 -3.392 13.440 1.00 98.00 163 GLU A N 1
ATOM 1200 C CA . GLU A 1 163 ? -18.449 -3.506 14.779 1.00 98.00 163 GLU A CA 1
ATOM 1201 C C . GLU A 1 163 ? -18.083 -2.145 15.400 1.00 98.00 163 GLU A C 1
ATOM 1203 O O . GLU A 1 163 ? -17.918 -2.071 16.615 1.00 98.00 163 GLU A O 1
ATOM 1208 N N . MET A 1 164 ? -18.006 -1.049 14.628 1.00 97.62 164 MET A N 1
ATOM 1209 C CA . MET A 1 164 ? -17.557 0.261 15.138 1.00 97.62 164 MET A CA 1
ATOM 1210 C C . MET A 1 164 ? -18.426 0.783 16.290 1.00 97.62 164 MET A C 1
ATOM 1212 O O . MET A 1 164 ? -17.889 1.214 17.308 1.00 97.62 164 MET A O 1
ATOM 1216 N N . ALA A 1 165 ? -19.754 0.657 16.192 1.00 97.00 165 ALA A N 1
ATOM 1217 C CA . ALA A 1 165 ? -20.679 1.081 17.249 1.00 97.00 165 ALA A CA 1
ATOM 1218 C C . ALA A 1 165 ? -20.489 0.312 18.574 1.00 97.00 165 ALA A C 1
ATOM 1220 O O . ALA A 1 165 ? -20.845 0.811 19.639 1.00 97.00 165 ALA A O 1
ATOM 1221 N N . ASN A 1 166 ? -19.900 -0.888 18.519 1.00 97.00 166 ASN A N 1
ATOM 1222 C CA . ASN A 1 166 ? -19.651 -1.733 19.685 1.00 97.00 166 ASN A CA 1
ATOM 1223 C C . ASN A 1 166 ? -18.284 -1.474 20.333 1.00 97.00 166 ASN A C 1
ATOM 1225 O O . ASN A 1 166 ? -17.968 -2.136 21.310 1.00 97.00 166 ASN A O 1
ATOM 1229 N N . THR A 1 167 ? -17.459 -0.556 19.819 1.00 95.62 167 THR A N 1
ATOM 1230 C CA . THR A 1 167 ? -16.105 -0.294 20.357 1.00 95.62 167 THR A CA 1
ATOM 1231 C C . THR A 1 167 ? -16.080 0.645 21.570 1.00 95.62 167 THR A C 1
ATOM 1233 O O . THR A 1 167 ? -15.045 0.780 22.229 1.00 95.62 167 THR A O 1
ATOM 1236 N N . GLY A 1 168 ? -17.209 1.287 21.888 1.00 95.50 168 GLY A N 1
ATOM 1237 C CA . GLY A 1 168 ? -17.368 2.137 23.067 1.00 95.50 168 GLY A CA 1
ATOM 1238 C C . GLY A 1 168 ? -16.353 3.283 23.103 1.00 95.50 168 GLY A C 1
ATOM 1239 O O . GLY A 1 168 ? -16.256 4.092 22.183 1.00 95.50 168 GLY A O 1
ATOM 1240 N N . SER A 1 169 ? -15.557 3.351 24.172 1.00 95.31 169 SER A N 1
ATOM 1241 C CA . SER A 1 169 ? -14.539 4.403 24.347 1.00 95.31 169 SER A CA 1
ATOM 1242 C C . SER A 1 169 ? -13.416 4.391 23.295 1.00 95.31 169 SER A C 1
ATOM 1244 O O . SER A 1 169 ? -12.710 5.391 23.143 1.00 95.31 169 SER A O 1
ATOM 1246 N N . GLN A 1 170 ? -13.241 3.283 22.566 1.00 96.06 170 GLN A N 1
ATOM 1247 C CA . GLN A 1 170 ? -12.176 3.105 21.574 1.00 96.06 170 GLN A CA 1
ATOM 1248 C C . GLN A 1 170 ? -12.580 3.517 20.150 1.00 96.06 170 GLN A C 1
ATOM 1250 O O . GLN A 1 170 ? -11.754 3.437 19.243 1.00 96.06 170 GLN A O 1
ATOM 1255 N N . GLU A 1 171 ? -13.802 4.009 19.934 1.00 96.69 171 GLU A N 1
ATOM 1256 C CA . GLU A 1 171 ? -14.301 4.351 18.595 1.00 96.69 171 GLU A CA 1
ATOM 1257 C C . GLU A 1 171 ? -13.387 5.347 17.865 1.00 96.69 171 GLU A C 1
ATOM 1259 O O . GLU A 1 171 ? -12.941 5.109 16.743 1.00 96.69 171 GLU A O 1
ATOM 1264 N N . LYS A 1 172 ? -13.032 6.452 18.528 1.00 97.44 172 LYS A N 1
ATOM 1265 C CA . LYS A 1 172 ? -12.189 7.505 17.946 1.00 97.44 172 LYS A CA 1
ATOM 1266 C C . LYS A 1 172 ? -10.767 7.031 17.591 1.00 97.44 172 LYS A C 1
ATOM 1268 O O . LYS A 1 172 ? -10.346 7.290 16.462 1.00 97.44 172 LYS A O 1
ATOM 1273 N N . PRO A 1 173 ? -9.993 6.383 18.490 1.00 97.75 173 PRO A N 1
ATOM 1274 C CA . PRO A 1 173 ? -8.666 5.890 18.127 1.00 97.75 173 PRO A CA 1
ATOM 1275 C C . PRO A 1 173 ? -8.718 4.808 17.042 1.00 97.75 173 PRO A C 1
ATOM 1277 O O . PRO A 1 173 ? -7.914 4.869 16.116 1.00 97.75 173 PRO A O 1
ATOM 1280 N N . ILE A 1 174 ? -9.686 3.884 17.088 1.00 97.69 174 ILE A N 1
ATOM 1281 C CA . ILE A 1 174 ? -9.829 2.840 16.061 1.00 97.69 174 ILE A CA 1
ATOM 1282 C C . ILE A 1 174 ? -10.177 3.456 14.708 1.00 97.69 174 ILE A C 1
ATOM 1284 O O . ILE A 1 174 ? -9.593 3.075 13.701 1.00 97.69 174 ILE A O 1
ATOM 1288 N N . LYS A 1 175 ? -11.070 4.448 14.666 1.00 98.00 175 LYS A N 1
ATOM 1289 C CA . LYS A 1 175 ? -11.391 5.164 13.429 1.00 98.00 175 LYS A CA 1
ATOM 1290 C C . LYS A 1 175 ? -10.156 5.821 12.809 1.00 98.00 175 LYS A C 1
ATOM 1292 O O . LYS A 1 175 ? -9.923 5.663 11.617 1.00 98.00 175 LYS A O 1
ATOM 1297 N N . ASN A 1 176 ? -9.316 6.464 13.620 1.00 97.88 176 ASN A N 1
ATOM 1298 C CA . ASN A 1 176 ? -8.052 7.025 13.139 1.00 97.88 176 ASN A CA 1
ATOM 1299 C C . ASN A 1 176 ? -7.094 5.939 12.605 1.00 97.88 176 ASN A C 1
ATOM 1301 O O . ASN A 1 176 ? -6.405 6.173 11.613 1.00 97.88 176 ASN A O 1
ATOM 1305 N N . GLU A 1 177 ? -7.032 4.764 13.248 1.00 97.69 177 GLU A N 1
ATOM 1306 C CA . GLU A 1 177 ? -6.249 3.614 12.763 1.00 97.69 177 GLU A CA 1
ATOM 1307 C C . GLU A 1 177 ? -6.780 3.101 11.410 1.00 97.69 177 GLU A C 1
ATOM 1309 O O . GLU A 1 177 ? -5.987 2.851 10.502 1.00 97.69 177 GLU A O 1
ATOM 1314 N N . VAL A 1 178 ? -8.106 2.993 11.254 1.00 98.25 178 VAL A N 1
ATOM 1315 C CA . VAL A 1 178 ? -8.775 2.596 10.002 1.00 98.25 178 VAL A CA 1
ATOM 1316 C C . VAL A 1 178 ? -8.477 3.595 8.886 1.00 98.25 178 VAL A C 1
ATOM 1318 O O . VAL A 1 178 ? -7.983 3.195 7.834 1.00 98.25 178 VAL A O 1
ATOM 1321 N N . ASP A 1 179 ? -8.716 4.888 9.120 1.00 98.12 179 ASP A N 1
ATOM 1322 C CA . ASP A 1 179 ? -8.508 5.945 8.123 1.00 98.12 179 ASP A CA 1
ATOM 1323 C C . ASP A 1 179 ? -7.044 5.980 7.659 1.00 98.12 179 ASP A C 1
ATOM 1325 O O . ASP A 1 179 ? -6.753 6.080 6.462 1.00 98.12 179 ASP A O 1
ATOM 1329 N N . LYS A 1 180 ? -6.107 5.825 8.605 1.00 96.81 180 LYS A N 1
ATOM 1330 C CA . LYS A 1 180 ? -4.676 5.721 8.311 1.00 96.81 180 LYS A CA 1
ATOM 1331 C C . LYS A 1 180 ? -4.362 4.488 7.459 1.00 96.81 180 LYS A C 1
ATOM 1333 O O . LYS A 1 180 ? -3.693 4.627 6.439 1.00 96.81 180 LYS A O 1
ATOM 1338 N N . ALA A 1 181 ? -4.867 3.310 7.824 1.00 96.00 181 ALA A N 1
ATOM 1339 C CA . ALA A 1 181 ? -4.622 2.076 7.077 1.00 96.00 181 ALA A CA 1
ATOM 1340 C C . ALA A 1 181 ? -5.204 2.120 5.651 1.00 96.00 181 ALA A C 1
ATOM 1342 O O . ALA A 1 181 ? -4.575 1.642 4.706 1.00 96.00 181 ALA A O 1
ATOM 1343 N N . VAL A 1 182 ? -6.381 2.729 5.471 1.00 97.19 182 VAL A N 1
ATOM 1344 C CA . VAL A 1 182 ? -7.010 2.920 4.153 1.00 97.19 182 VAL A CA 1
ATOM 1345 C C . VAL A 1 182 ? -6.195 3.878 3.283 1.00 97.19 182 VAL A C 1
ATOM 1347 O O . VAL A 1 182 ? -6.006 3.609 2.089 1.00 97.19 182 VAL A O 1
ATOM 1350 N N . LYS A 1 183 ? -5.689 4.970 3.871 1.00 96.38 183 LYS A N 1
ATOM 1351 C CA . LYS A 1 183 ? -4.806 5.923 3.190 1.00 96.38 183 LYS A CA 1
ATOM 1352 C C . LYS A 1 183 ? -3.499 5.254 2.754 1.00 96.38 183 LYS A C 1
ATOM 1354 O O . LYS A 1 183 ? -3.197 5.263 1.564 1.00 96.38 183 LYS A O 1
ATOM 1359 N N . GLU A 1 184 ? -2.792 4.601 3.676 1.00 93.31 184 GLU A N 1
ATOM 1360 C CA . GLU A 1 184 ? -1.532 3.893 3.395 1.00 93.31 184 GLU A CA 1
ATOM 1361 C C . GLU A 1 184 ? -1.721 2.793 2.341 1.00 93.31 184 GLU A C 1
ATOM 1363 O O . GLU A 1 184 ? -0.908 2.644 1.430 1.00 93.31 184 GLU A O 1
ATOM 1368 N N . SER A 1 185 ? -2.830 2.046 2.401 1.00 95.56 185 SER A N 1
ATOM 1369 C CA . SER A 1 185 ? -3.123 1.032 1.386 1.00 95.56 185 SER A CA 1
ATOM 1370 C C . SER A 1 185 ? -3.333 1.636 -0.004 1.00 95.56 185 SER A C 1
ATOM 1372 O O . SER A 1 185 ? -3.044 0.959 -0.986 1.00 95.56 185 SER A O 1
ATOM 1374 N N . LYS A 1 186 ? -3.839 2.873 -0.109 1.00 96.00 186 LYS A N 1
ATOM 1375 C CA . LYS A 1 186 ? -4.022 3.580 -1.389 1.00 96.00 186 LYS A CA 1
ATOM 1376 C C . LYS A 1 186 ? -2.712 4.080 -1.953 1.00 96.00 186 LYS A C 1
ATOM 1378 O O . LYS A 1 186 ? -2.417 3.798 -3.104 1.00 96.00 186 LYS A O 1
ATOM 1383 N N . GLU A 1 187 ? -1.905 4.711 -1.116 1.00 93.31 187 GLU A N 1
ATOM 1384 C CA . GLU A 1 187 ? -0.564 5.147 -1.501 1.00 93.31 187 GLU A CA 1
ATOM 1385 C C . GLU A 1 187 ? 0.284 3.957 -1.977 1.00 93.31 187 GLU A C 1
ATOM 1387 O O . GLU A 1 187 ? 0.939 4.035 -3.014 1.00 93.31 187 GLU A O 1
ATOM 1392 N N . ARG A 1 188 ? 0.194 2.808 -1.291 1.00 91.56 188 ARG A N 1
ATOM 1393 C CA . ARG A 1 188 ? 0.851 1.566 -1.724 1.00 91.56 188 ARG A CA 1
ATOM 1394 C C . ARG A 1 188 ? 0.330 1.052 -3.067 1.00 91.56 188 ARG A C 1
ATOM 1396 O O . ARG A 1 188 ? 1.124 0.593 -3.882 1.00 91.56 188 ARG A O 1
ATOM 1403 N N . GLU A 1 189 ? -0.982 1.068 -3.282 1.00 94.38 189 GLU A N 1
ATOM 1404 C CA . GLU A 1 189 ? -1.602 0.614 -4.532 1.00 94.38 189 GLU A CA 1
ATOM 1405 C C . GLU A 1 189 ? -1.160 1.472 -5.723 1.00 94.38 189 GLU A C 1
ATOM 1407 O O . GLU A 1 189 ? -0.704 0.937 -6.735 1.00 94.38 189 GLU A O 1
ATOM 1412 N N . ASP A 1 190 ? -1.218 2.795 -5.565 1.00 93.38 190 ASP A N 1
ATOM 1413 C CA . ASP A 1 190 ? -0.805 3.761 -6.581 1.00 93.38 190 ASP A CA 1
ATOM 1414 C C . ASP A 1 190 ? 0.695 3.611 -6.892 1.00 93.38 190 ASP A C 1
ATOM 1416 O O . ASP A 1 190 ? 1.086 3.474 -8.055 1.00 93.38 190 ASP A O 1
ATOM 1420 N N . MET A 1 191 ? 1.537 3.500 -5.859 1.00 90.81 191 MET A N 1
ATOM 1421 C CA . MET A 1 191 ? 2.976 3.275 -6.015 1.00 90.81 191 MET A CA 1
ATOM 1422 C C . MET A 1 191 ? 3.292 1.954 -6.726 1.00 90.81 191 MET A C 1
ATOM 1424 O O . MET A 1 191 ? 4.132 1.918 -7.626 1.00 90.81 191 MET A O 1
ATOM 1428 N N . MET A 1 192 ? 2.617 0.862 -6.361 1.00 91.06 192 MET A N 1
ATOM 1429 C CA . MET A 1 192 ? 2.807 -0.437 -7.012 1.00 91.06 192 MET A CA 1
ATOM 1430 C C . MET A 1 192 ? 2.364 -0.414 -8.474 1.00 91.06 192 MET A C 1
ATOM 1432 O O . MET A 1 192 ? 3.021 -1.021 -9.321 1.00 91.06 192 MET A O 1
ATOM 1436 N N . LYS A 1 193 ? 1.280 0.296 -8.794 1.00 94.12 193 LYS A N 1
ATOM 1437 C CA . LYS A 1 193 ? 0.805 0.466 -10.169 1.00 94.12 193 LYS A CA 1
ATOM 1438 C C . LYS A 1 193 ? 1.826 1.214 -11.024 1.00 94.12 193 LYS A C 1
ATOM 1440 O O . LYS A 1 193 ? 2.118 0.774 -12.136 1.00 94.12 193 LYS A O 1
ATOM 1445 N N . GLU A 1 194 ? 2.394 2.297 -10.503 1.00 91.69 194 GLU A N 1
ATOM 1446 C CA . GLU A 1 194 ? 3.437 3.058 -11.193 1.00 91.69 194 GLU A CA 1
ATOM 1447 C C . GLU A 1 194 ? 4.725 2.240 -11.366 1.00 91.69 194 GLU A C 1
ATOM 1449 O O . GLU A 1 194 ? 5.232 2.136 -12.483 1.00 91.69 194 GLU A O 1
ATOM 1454 N N . LEU A 1 195 ? 5.202 1.567 -10.311 1.00 88.50 195 LEU A N 1
ATOM 1455 C CA . LEU A 1 195 ? 6.380 0.693 -10.375 1.00 88.50 195 LEU A CA 1
ATOM 1456 C C . LEU A 1 195 ? 6.210 -0.436 -11.399 1.00 88.50 195 LEU A C 1
ATOM 1458 O O . LEU A 1 195 ? 7.102 -0.677 -12.211 1.00 88.50 195 LEU A O 1
ATOM 1462 N N . ARG A 1 196 ? 5.058 -1.117 -11.404 1.00 91.25 196 ARG A N 1
ATOM 1463 C CA . ARG A 1 196 ? 4.746 -2.160 -12.396 1.00 91.25 196 ARG A CA 1
ATOM 1464 C C . ARG A 1 196 ? 4.688 -1.587 -13.816 1.00 91.25 196 ARG A C 1
ATOM 1466 O O . ARG A 1 196 ? 5.133 -2.251 -14.751 1.00 91.25 196 ARG A O 1
ATOM 1473 N N . GLY A 1 197 ? 4.180 -0.364 -13.974 1.00 92.50 197 GLY A N 1
ATOM 1474 C CA . GLY A 1 197 ? 4.196 0.367 -15.240 1.00 92.50 197 GLY A CA 1
ATOM 1475 C C . GLY A 1 197 ? 5.617 0.615 -15.746 1.00 92.50 197 GLY A C 1
ATOM 1476 O O . GLY A 1 197 ? 5.928 0.256 -16.880 1.00 92.50 197 GLY A O 1
ATOM 1477 N N . LEU A 1 198 ? 6.495 1.141 -14.888 1.00 87.94 198 LEU A N 1
ATOM 1478 C CA . LEU A 1 198 ? 7.901 1.382 -15.219 1.00 87.94 198 LEU A CA 1
ATOM 1479 C C . LEU A 1 198 ? 8.638 0.091 -15.578 1.00 87.94 198 LEU A C 1
ATOM 1481 O O . LEU A 1 198 ? 9.326 0.068 -16.593 1.00 87.94 198 LEU A O 1
ATOM 1485 N N . VAL A 1 199 ? 8.443 -0.980 -14.797 1.00 88.75 199 VAL A N 1
ATOM 1486 C CA . VAL A 1 199 ? 9.026 -2.306 -15.066 1.00 88.75 199 VAL A CA 1
ATOM 1487 C C . VAL A 1 199 ? 8.591 -2.834 -16.432 1.00 88.75 199 VAL A C 1
ATOM 1489 O O . VAL A 1 199 ? 9.410 -3.362 -17.180 1.00 88.75 199 VAL A O 1
ATOM 1492 N N . LYS A 1 200 ? 7.308 -2.694 -16.785 1.00 93.81 200 LYS A N 1
ATOM 1493 C CA . LYS A 1 200 ? 6.800 -3.146 -18.084 1.00 93.81 200 LYS A CA 1
ATOM 1494 C C . LYS A 1 200 ? 7.431 -2.364 -19.237 1.00 93.81 200 LYS A C 1
ATOM 1496 O O . LYS A 1 200 ? 7.886 -2.972 -20.200 1.00 93.81 200 LYS A O 1
ATOM 1501 N N . ILE A 1 201 ? 7.498 -1.037 -19.117 1.00 89.50 201 ILE A N 1
ATOM 1502 C CA . ILE A 1 201 ? 8.117 -0.184 -20.137 1.00 89.50 201 ILE A CA 1
ATOM 1503 C C . ILE A 1 201 ? 9.599 -0.563 -20.312 1.00 89.50 201 ILE A C 1
ATOM 1505 O O . ILE A 1 201 ? 10.045 -0.722 -21.448 1.00 89.50 201 ILE A O 1
ATOM 1509 N N . SER A 1 202 ? 10.352 -0.819 -19.229 1.00 82.44 202 SER A N 1
ATOM 1510 C CA . SER A 1 202 ? 11.734 -1.308 -19.363 1.00 82.44 202 SER A CA 1
ATOM 1511 C C . SER A 1 202 ? 11.847 -2.663 -20.033 1.00 82.44 202 SER A C 1
ATOM 1513 O O . SER A 1 202 ? 12.744 -2.842 -20.851 1.00 82.44 202 SER A O 1
ATOM 1515 N N . GLU A 1 203 ? 10.976 -3.618 -19.714 1.00 89.25 203 GLU A N 1
ATOM 1516 C CA . GLU A 1 203 ? 10.992 -4.929 -20.374 1.00 89.25 203 GLU A CA 1
ATOM 1517 C C . GLU A 1 203 ? 10.768 -4.821 -21.879 1.00 89.25 203 GLU A C 1
ATOM 1519 O O . GLU A 1 203 ? 11.444 -5.503 -22.652 1.00 89.25 203 GLU A O 1
ATOM 1524 N N . ASP A 1 204 ? 9.838 -3.967 -22.295 1.00 89.88 204 ASP A N 1
ATOM 1525 C CA . ASP A 1 204 ? 9.517 -3.772 -23.704 1.00 89.88 204 ASP A CA 1
ATOM 1526 C C . ASP A 1 204 ? 10.679 -3.080 -24.442 1.00 89.88 204 ASP A C 1
ATOM 1528 O O . ASP A 1 204 ? 11.077 -3.535 -25.518 1.00 89.88 204 ASP A O 1
ATOM 1532 N N . HIS A 1 205 ? 11.320 -2.077 -23.827 1.00 84.50 205 HIS A N 1
ATOM 1533 C CA . HIS A 1 205 ? 12.535 -1.456 -24.371 1.00 84.50 205 HIS A CA 1
ATOM 1534 C C . HIS A 1 205 ? 13.716 -2.432 -24.450 1.00 84.50 205 HIS A C 1
ATOM 1536 O O . HIS A 1 205 ? 14.407 -2.471 -25.468 1.00 84.50 205 HIS A O 1
ATOM 1542 N N . LEU A 1 206 ? 13.938 -3.255 -23.418 1.00 85.56 206 LEU A N 1
ATOM 1543 C CA . LEU A 1 206 ? 14.988 -4.279 -23.422 1.00 85.56 206 LEU A CA 1
ATOM 1544 C C . LEU A 1 206 ? 14.806 -5.252 -24.597 1.00 85.56 206 LEU A C 1
ATOM 1546 O O . LEU A 1 206 ? 15.764 -5.544 -25.315 1.00 85.56 206 LEU A O 1
ATOM 1550 N N . LYS A 1 207 ? 13.573 -5.724 -24.826 1.00 89.94 207 LYS A N 1
ATOM 1551 C CA . LYS A 1 207 ? 13.243 -6.614 -25.951 1.00 89.94 207 LYS A CA 1
ATOM 1552 C C . LYS A 1 207 ? 13.465 -5.932 -27.299 1.00 89.94 207 LYS A C 1
ATOM 1554 O O . LYS A 1 207 ? 14.115 -6.521 -28.160 1.00 89.94 207 LYS A O 1
ATOM 1559 N N . MET A 1 208 ? 12.981 -4.700 -27.465 1.00 88.81 208 MET A N 1
ATOM 1560 C CA . MET A 1 208 ? 13.152 -3.929 -28.701 1.00 88.81 208 MET A CA 1
ATOM 1561 C C . MET A 1 208 ? 14.637 -3.739 -29.040 1.00 88.81 208 MET A C 1
ATOM 1563 O O . MET A 1 208 ? 15.059 -4.028 -30.160 1.00 88.81 208 MET A O 1
ATOM 1567 N N . THR A 1 209 ? 15.449 -3.315 -28.069 1.00 82.12 209 THR A N 1
ATOM 1568 C CA . THR A 1 209 ? 16.891 -3.110 -28.258 1.00 82.12 209 THR A CA 1
ATOM 1569 C C . THR A 1 209 ? 17.605 -4.420 -28.594 1.00 82.12 209 THR A C 1
ATOM 1571 O O . THR A 1 209 ? 18.422 -4.456 -29.514 1.00 82.12 209 THR A O 1
ATOM 1574 N N . ALA A 1 210 ? 17.265 -5.523 -27.920 1.00 85.50 210 ALA A N 1
ATOM 1575 C CA . ALA A 1 210 ? 17.836 -6.835 -28.221 1.00 85.50 210 ALA A CA 1
ATOM 1576 C C . ALA A 1 210 ? 17.491 -7.319 -29.645 1.00 85.50 210 ALA A C 1
ATOM 1578 O O . ALA A 1 210 ? 18.336 -7.911 -30.321 1.00 85.50 210 ALA A O 1
ATOM 1579 N N . GLU A 1 211 ? 16.272 -7.062 -30.126 1.00 88.75 211 GLU A N 1
ATOM 1580 C CA . GLU A 1 211 ? 15.874 -7.378 -31.502 1.00 88.75 211 GLU A CA 1
ATOM 1581 C C . GLU A 1 211 ? 16.601 -6.521 -32.541 1.00 88.75 211 GLU A C 1
ATOM 1583 O O . GLU A 1 211 ? 17.017 -7.054 -33.572 1.00 88.75 211 GLU A O 1
ATOM 1588 N N . LEU A 1 212 ? 16.791 -5.224 -32.273 1.00 84.94 212 LEU A N 1
ATOM 1589 C CA . LEU A 1 212 ? 17.560 -4.330 -33.143 1.00 84.94 212 LEU A CA 1
ATOM 1590 C C . LEU A 1 212 ? 19.019 -4.779 -33.260 1.00 84.94 212 LEU A C 1
ATOM 1592 O O . LEU A 1 212 ? 19.522 -4.890 -34.377 1.00 84.94 212 LEU A O 1
ATOM 1596 N N . ILE A 1 213 ? 19.663 -5.120 -32.137 1.00 82.19 213 ILE A N 1
ATOM 1597 C CA . ILE A 1 213 ? 21.027 -5.673 -32.127 1.00 82.19 213 ILE A CA 1
ATOM 1598 C C . ILE A 1 213 ? 21.080 -6.953 -32.968 1.00 82.19 213 ILE A C 1
ATOM 1600 O O . ILE A 1 213 ? 21.927 -7.082 -33.852 1.00 82.19 213 ILE A O 1
ATOM 1604 N N . ARG A 1 214 ? 20.145 -7.888 -32.744 1.00 87.25 214 ARG A N 1
ATOM 1605 C CA . ARG A 1 214 ? 20.101 -9.155 -33.486 1.00 87.25 214 ARG A CA 1
ATOM 1606 C C . ARG A 1 214 ? 19.967 -8.926 -34.993 1.00 87.25 214 ARG A C 1
ATOM 1608 O O . ARG A 1 214 ? 20.689 -9.563 -35.753 1.00 87.25 214 ARG A O 1
ATOM 1615 N N . LYS A 1 215 ? 19.074 -8.027 -35.425 1.00 86.75 215 LYS A N 1
ATOM 1616 C CA . LYS A 1 215 ? 18.882 -7.701 -36.849 1.00 86.75 215 LYS A CA 1
ATOM 1617 C C . LYS A 1 215 ? 20.134 -7.066 -37.448 1.00 86.75 215 LYS A C 1
ATOM 1619 O O . LYS A 1 215 ? 20.603 -7.550 -38.475 1.00 86.75 215 LYS A O 1
ATOM 1624 N N . ALA A 1 216 ? 20.717 -6.072 -36.776 1.00 80.00 216 ALA A N 1
ATOM 1625 C CA . ALA A 1 216 ? 21.928 -5.387 -37.230 1.00 80.00 216 ALA A CA 1
ATOM 1626 C C . ALA A 1 216 ? 23.098 -6.359 -37.473 1.00 80.00 216 ALA A C 1
ATOM 1628 O O . ALA A 1 216 ? 23.790 -6.246 -38.480 1.00 80.00 216 ALA A O 1
ATOM 1629 N N . MET A 1 217 ? 23.268 -7.367 -36.608 1.00 82.25 217 MET A N 1
ATOM 1630 C CA . MET A 1 217 ? 24.322 -8.382 -36.750 1.00 82.25 217 MET A CA 1
ATOM 1631 C C . MET A 1 217 ? 24.117 -9.345 -37.929 1.00 82.25 217 MET A C 1
ATOM 1633 O O . MET A 1 217 ? 25.075 -9.963 -38.386 1.00 82.25 217 MET A O 1
ATOM 1637 N N . THR A 1 218 ? 22.882 -9.518 -38.405 1.00 88.75 218 THR A N 1
ATOM 1638 C CA . THR A 1 218 ? 22.561 -10.465 -39.489 1.00 88.75 218 THR A CA 1
ATOM 1639 C C . THR A 1 218 ? 22.566 -9.842 -40.885 1.00 88.75 218 THR A C 1
ATOM 1641 O O . THR A 1 218 ? 22.518 -10.572 -41.873 1.00 88.75 218 THR A O 1
ATOM 1644 N N . LEU A 1 219 ? 22.614 -8.511 -40.988 1.00 86.06 219 LEU A N 1
ATOM 1645 C CA . LEU A 1 219 ? 22.495 -7.807 -42.264 1.00 86.06 219 LEU A CA 1
ATOM 1646 C C . LEU A 1 219 ? 23.811 -7.801 -43.038 1.00 86.06 219 LEU A C 1
ATOM 1648 O O . LEU A 1 219 ? 24.836 -7.300 -42.568 1.00 86.06 219 LEU A O 1
ATOM 1652 N N . GLN A 1 220 ? 23.761 -8.331 -44.258 1.00 84.56 220 GLN A N 1
ATOM 1653 C CA . GLN A 1 220 ? 24.892 -8.339 -45.186 1.00 84.56 220 GLN A CA 1
ATOM 1654 C C . GLN A 1 220 ? 25.002 -7.030 -45.979 1.00 84.56 220 GLN A C 1
ATOM 1656 O O . GLN A 1 220 ? 26.121 -6.592 -46.232 1.00 84.56 220 GLN A O 1
ATOM 1661 N N . ASP A 1 221 ? 23.871 -6.400 -46.313 1.00 90.81 221 ASP A N 1
ATOM 1662 C CA . ASP A 1 221 ? 23.817 -5.124 -47.034 1.00 90.81 221 ASP A CA 1
ATOM 1663 C C . ASP A 1 221 ? 24.221 -3.955 -46.117 1.00 90.81 221 ASP A C 1
ATOM 1665 O O . ASP A 1 221 ? 23.719 -3.822 -44.997 1.00 90.81 221 ASP A O 1
ATOM 1669 N N . GLU A 1 222 ? 25.154 -3.122 -46.581 1.00 86.69 222 GLU A N 1
ATOM 1670 C CA . GLU A 1 222 ? 25.677 -1.978 -45.826 1.00 86.69 222 GLU A CA 1
ATOM 1671 C C . GLU A 1 222 ? 24.638 -0.876 -45.617 1.00 86.69 222 GLU A C 1
ATOM 1673 O O . GLU A 1 222 ? 24.620 -0.254 -44.555 1.00 86.69 222 GLU A O 1
ATOM 1678 N N . LYS A 1 223 ? 23.746 -0.652 -46.586 1.00 89.62 223 LYS A N 1
ATOM 1679 C CA . LYS A 1 223 ? 22.734 0.401 -46.499 1.00 89.62 223 LYS A CA 1
ATOM 1680 C C . LYS A 1 223 ? 21.669 0.047 -45.467 1.00 89.62 223 LYS A C 1
ATOM 1682 O O . LYS A 1 223 ? 21.351 0.864 -44.605 1.00 89.62 223 LYS A O 1
ATOM 1687 N N . ASP A 1 224 ? 21.174 -1.188 -45.510 1.00 85.94 224 ASP A N 1
ATOM 1688 C CA . ASP A 1 224 ? 20.226 -1.680 -44.507 1.00 85.94 224 ASP A CA 1
ATOM 1689 C C . ASP A 1 224 ? 20.870 -1.684 -43.113 1.00 85.94 224 ASP A C 1
ATOM 1691 O O . ASP A 1 224 ? 20.225 -1.357 -42.114 1.00 85.94 224 ASP A O 1
ATOM 1695 N N . ARG A 1 225 ? 22.170 -2.002 -43.032 1.00 82.69 225 ARG A N 1
ATOM 1696 C CA . ARG A 1 225 ? 22.928 -1.929 -41.780 1.00 82.69 225 ARG A CA 1
ATOM 1697 C C . ARG A 1 225 ? 22.986 -0.501 -41.239 1.00 82.69 225 ARG A C 1
ATOM 1699 O O . ARG A 1 225 ? 22.709 -0.318 -40.058 1.00 82.69 225 ARG A O 1
ATOM 1706 N N . GLU A 1 226 ? 23.287 0.500 -42.066 1.00 87.38 226 GLU A N 1
ATOM 1707 C CA . GLU A 1 226 ? 23.334 1.909 -41.647 1.00 87.38 226 GLU A CA 1
ATOM 1708 C C . GLU A 1 226 ? 21.977 2.395 -41.104 1.00 87.38 226 GLU A C 1
ATOM 1710 O O . GLU A 1 226 ? 21.915 3.032 -40.049 1.00 87.38 226 GLU A O 1
ATOM 1715 N N . ASP A 1 227 ? 20.875 2.044 -41.770 1.00 88.81 227 ASP A N 1
ATOM 1716 C CA . ASP A 1 227 ? 19.528 2.400 -41.310 1.00 88.81 227 ASP A CA 1
ATOM 1717 C C . ASP A 1 227 ? 19.186 1.729 -39.970 1.00 88.81 227 ASP A C 1
ATOM 1719 O O . ASP A 1 227 ? 18.610 2.358 -39.074 1.00 88.81 227 ASP A O 1
ATOM 1723 N N . HIS A 1 228 ? 19.597 0.472 -39.779 1.00 81.56 228 HIS A N 1
ATOM 1724 C CA . HIS A 1 228 ? 19.449 -0.222 -38.501 1.00 81.56 228 HIS A CA 1
ATOM 1725 C C . HIS A 1 228 ? 20.332 0.360 -37.394 1.00 81.56 228 HIS A C 1
ATOM 1727 O O . HIS A 1 228 ? 19.893 0.422 -36.245 1.00 81.56 228 HIS A O 1
ATOM 1733 N N . LEU A 1 229 ? 21.533 0.838 -37.718 1.00 83.62 229 LEU A N 1
ATOM 1734 C CA . LEU A 1 229 ? 22.402 1.535 -36.772 1.00 83.62 229 LEU A CA 1
ATOM 1735 C C . LEU A 1 229 ? 21.782 2.864 -36.312 1.00 83.62 229 LEU A C 1
ATOM 1737 O O . LEU A 1 229 ? 21.759 3.128 -35.111 1.00 83.62 229 LEU A O 1
ATOM 1741 N N . LYS A 1 230 ? 21.170 3.646 -37.212 1.00 89.62 230 LYS A N 1
ATOM 1742 C CA . LYS A 1 230 ? 20.411 4.860 -36.838 1.00 89.62 230 LYS A CA 1
ATOM 1743 C C . LYS A 1 230 ? 19.229 4.542 -35.919 1.00 89.62 230 LYS A C 1
ATOM 1745 O O . LYS A 1 230 ? 18.977 5.258 -34.950 1.00 89.62 230 LYS A O 1
ATOM 1750 N N . GLN A 1 231 ? 18.503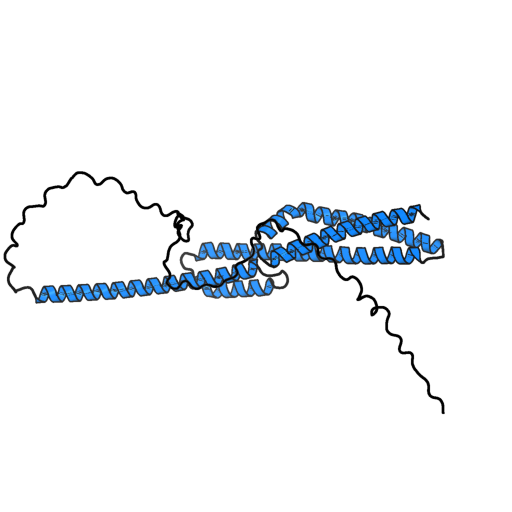 3.454 -36.192 1.00 87.88 231 GLN A N 1
ATOM 1751 C CA . GLN A 1 231 ? 17.431 2.987 -35.304 1.00 87.88 231 GLN A CA 1
ATOM 1752 C C . GLN A 1 231 ? 17.968 2.574 -33.931 1.00 87.88 231 GLN A C 1
ATOM 1754 O O . GLN A 1 231 ? 17.325 2.845 -32.919 1.00 87.88 231 GLN A O 1
ATOM 1759 N N . LEU A 1 232 ? 19.143 1.946 -33.891 1.00 84.56 232 LEU A N 1
ATOM 1760 C CA . LEU A 1 232 ? 19.787 1.514 -32.658 1.00 84.56 232 LEU A CA 1
ATOM 1761 C C . LEU A 1 232 ? 20.281 2.705 -31.829 1.00 84.56 232 LEU A C 1
ATOM 1763 O O . LEU A 1 232 ? 20.086 2.714 -30.617 1.00 84.56 232 LEU A O 1
ATOM 1767 N N . GLU A 1 233 ? 20.831 3.739 -32.467 1.00 87.94 233 GLU A N 1
ATOM 1768 C CA . GLU A 1 233 ? 21.203 4.997 -31.810 1.00 87.94 233 GLU A CA 1
ATOM 1769 C C . GLU A 1 233 ? 19.980 5.712 -31.217 1.00 87.94 233 GLU A C 1
ATOM 1771 O O . GLU A 1 233 ? 20.010 6.138 -30.061 1.00 87.94 233 GLU A O 1
ATOM 1776 N N . LYS A 1 234 ? 18.867 5.769 -31.960 1.00 90.25 234 LYS A N 1
ATOM 1777 C CA . LYS A 1 234 ? 17.605 6.314 -31.446 1.00 90.25 234 LYS A CA 1
ATOM 1778 C C . LYS A 1 234 ? 17.076 5.508 -30.256 1.00 90.25 234 LYS A C 1
ATOM 1780 O O . LYS A 1 234 ? 16.789 6.085 -29.212 1.00 90.25 234 LYS A O 1
ATOM 1785 N N . ALA A 1 235 ? 16.990 4.182 -30.389 1.00 82.44 235 ALA A N 1
ATOM 1786 C CA . ALA A 1 235 ? 16.560 3.294 -29.306 1.00 82.44 235 ALA A CA 1
ATOM 1787 C C . ALA A 1 235 ? 17.445 3.443 -28.063 1.00 82.44 235 ALA A C 1
ATOM 1789 O O . ALA A 1 235 ? 16.971 3.321 -26.933 1.00 82.44 235 ALA A O 1
ATOM 1790 N N . ARG A 1 236 ? 18.728 3.742 -28.275 1.00 85.75 236 ARG A N 1
ATOM 1791 C CA . ARG A 1 236 ? 19.670 4.051 -27.215 1.00 85.75 236 ARG A CA 1
ATOM 1792 C C . ARG A 1 236 ? 19.356 5.369 -26.509 1.00 85.75 236 ARG A C 1
ATOM 1794 O O . ARG A 1 236 ? 19.296 5.365 -25.285 1.00 85.75 236 ARG A O 1
ATOM 1801 N N . LEU A 1 237 ? 19.146 6.463 -27.238 1.00 88.19 237 LEU A N 1
ATOM 1802 C CA . LEU A 1 237 ? 18.763 7.751 -26.641 1.00 88.19 237 LEU A CA 1
ATOM 1803 C C . LEU A 1 237 ? 17.463 7.631 -25.830 1.00 88.19 237 LEU A C 1
ATOM 1805 O O . LEU A 1 237 ? 17.368 8.166 -24.723 1.00 88.19 237 LEU A O 1
ATOM 1809 N N . ASP A 1 238 ? 16.492 6.873 -26.345 1.00 84.31 238 ASP A N 1
ATOM 1810 C CA . ASP A 1 238 ? 15.244 6.579 -25.639 1.00 84.31 238 ASP A CA 1
ATOM 1811 C C . ASP A 1 238 ? 15.512 5.776 -24.349 1.00 84.31 238 ASP A C 1
ATOM 1813 O O . ASP A 1 238 ? 14.967 6.092 -23.292 1.00 84.31 238 ASP A O 1
ATOM 1817 N N . ALA A 1 239 ? 16.396 4.773 -24.402 1.00 80.31 239 ALA A N 1
ATOM 1818 C CA . ALA A 1 239 ? 16.767 3.963 -23.242 1.00 80.31 239 ALA A CA 1
ATOM 1819 C C . ALA A 1 239 ? 17.560 4.746 -22.177 1.00 80.31 239 ALA A C 1
ATOM 1821 O O . ALA A 1 239 ? 17.311 4.543 -20.989 1.00 80.31 239 ALA A O 1
ATOM 1822 N N . ASP A 1 240 ? 18.464 5.648 -22.575 1.00 83.12 240 ASP A N 1
ATOM 1823 C CA . ASP A 1 240 ? 19.181 6.556 -21.666 1.00 83.12 240 ASP A CA 1
ATOM 1824 C C . ASP A 1 240 ? 18.181 7.492 -20.959 1.00 83.12 240 ASP A C 1
ATOM 1826 O O . ASP A 1 240 ? 18.152 7.561 -19.729 1.00 83.12 240 ASP A O 1
ATOM 1830 N N . THR A 1 241 ? 17.272 8.112 -21.723 1.00 87.38 241 THR A N 1
ATOM 1831 C CA . THR A 1 241 ? 16.199 8.969 -21.182 1.00 87.38 241 THR A CA 1
ATOM 1832 C C . THR A 1 241 ? 15.324 8.207 -20.186 1.00 87.38 241 THR A C 1
ATOM 1834 O O . THR A 1 241 ? 14.962 8.720 -19.126 1.00 87.38 241 THR A O 1
ATOM 1837 N N . MET A 1 242 ? 14.992 6.956 -20.501 1.00 83.31 242 MET A N 1
ATOM 1838 C CA . MET A 1 242 ? 14.176 6.116 -19.637 1.00 83.31 242 MET A CA 1
ATOM 1839 C C . MET A 1 242 ? 14.927 5.672 -18.377 1.00 83.31 242 MET A C 1
ATOM 1841 O O . MET A 1 242 ? 14.337 5.640 -17.300 1.00 83.31 242 MET A O 1
ATOM 1845 N N . ALA A 1 243 ? 16.220 5.359 -18.479 1.00 82.06 243 ALA A N 1
ATOM 1846 C CA . ALA A 1 243 ? 17.051 5.027 -17.327 1.00 82.06 243 ALA A CA 1
ATOM 1847 C C . ALA A 1 243 ? 17.178 6.218 -16.363 1.00 82.06 243 ALA A C 1
ATOM 1849 O O . ALA A 1 243 ? 17.123 6.027 -15.146 1.00 82.06 243 ALA A O 1
ATOM 1850 N N . ASP A 1 244 ? 17.290 7.437 -16.893 1.00 85.38 244 ASP A N 1
ATOM 1851 C CA . ASP A 1 244 ? 17.294 8.663 -16.095 1.00 85.38 244 ASP A CA 1
ATOM 1852 C C . ASP A 1 244 ? 15.928 8.935 -15.460 1.00 85.38 244 ASP A C 1
ATOM 1854 O O . ASP A 1 244 ? 15.866 9.259 -14.275 1.00 85.38 244 ASP A O 1
ATOM 1858 N N . ALA A 1 245 ? 14.827 8.716 -16.186 1.00 82.88 245 ALA A N 1
ATOM 1859 C CA . ALA A 1 245 ? 13.477 8.821 -15.633 1.00 82.88 245 ALA A CA 1
ATOM 1860 C C . ALA A 1 245 ? 13.228 7.800 -14.508 1.00 82.88 245 ALA A C 1
ATOM 1862 O O . ALA A 1 245 ? 12.666 8.148 -13.471 1.00 82.88 245 ALA A O 1
ATOM 1863 N N . GLN A 1 246 ? 13.681 6.553 -14.676 1.00 84.38 246 GLN A N 1
ATOM 1864 C CA . GLN A 1 246 ? 13.592 5.515 -13.644 1.00 84.38 246 GLN A CA 1
ATOM 1865 C C . GLN A 1 246 ? 14.415 5.877 -12.412 1.00 84.38 246 GLN A C 1
ATOM 1867 O O . GLN A 1 246 ? 13.931 5.731 -11.293 1.00 84.38 246 GLN A O 1
ATOM 1872 N N . ARG A 1 247 ? 15.637 6.377 -12.612 1.00 84.38 247 ARG A N 1
ATOM 1873 C CA . ARG A 1 247 ? 16.494 6.825 -11.517 1.00 84.38 247 ARG A CA 1
ATOM 1874 C C . ARG A 1 247 ? 15.878 8.005 -10.775 1.00 84.38 247 ARG A C 1
ATOM 1876 O O . ARG A 1 247 ? 15.827 7.985 -9.551 1.00 84.38 247 ARG A O 1
ATOM 1883 N N . TYR A 1 248 ? 15.389 9.003 -11.507 1.00 86.94 248 TYR A N 1
ATOM 1884 C CA . TYR A 1 248 ? 14.704 10.148 -10.920 1.00 86.94 248 TYR A CA 1
ATOM 1885 C C . TYR A 1 248 ? 13.491 9.695 -10.110 1.00 86.94 248 TYR A C 1
ATOM 1887 O O . TYR A 1 248 ? 13.345 10.104 -8.967 1.00 86.94 248 TYR A O 1
ATOM 1895 N N . PHE A 1 249 ? 12.682 8.779 -10.648 1.00 84.88 249 PHE A N 1
ATOM 1896 C CA . PHE A 1 249 ? 11.552 8.204 -9.927 1.00 84.88 249 PHE A CA 1
ATOM 1897 C C . PHE A 1 249 ? 11.980 7.521 -8.625 1.00 84.88 249 PHE A C 1
ATOM 1899 O O . PHE A 1 249 ? 11.390 7.775 -7.577 1.00 84.88 249 PHE A O 1
ATOM 1906 N N . THR A 1 250 ? 13.007 6.667 -8.668 1.00 83.69 250 THR A N 1
ATOM 1907 C CA . THR A 1 250 ? 13.480 5.966 -7.469 1.00 83.69 250 THR A CA 1
ATOM 1908 C C . THR A 1 250 ? 14.110 6.906 -6.451 1.00 83.69 250 THR A C 1
ATOM 1910 O O . THR A 1 250 ? 13.921 6.685 -5.262 1.00 83.69 250 THR A O 1
ATOM 1913 N N . ASP A 1 251 ? 14.825 7.943 -6.892 1.00 87.25 251 ASP A N 1
ATOM 1914 C CA . ASP A 1 251 ? 15.507 8.895 -6.010 1.00 87.25 251 ASP A CA 1
ATOM 1915 C C . ASP A 1 251 ? 14.506 9.883 -5.379 1.00 87.25 251 ASP A C 1
ATOM 1917 O O . ASP A 1 251 ? 14.543 10.108 -4.168 1.00 87.25 251 ASP A O 1
ATOM 1921 N N . ASP A 1 252 ? 13.576 10.427 -6.173 1.00 87.38 252 ASP A N 1
ATOM 1922 C CA . ASP A 1 252 ? 12.525 11.353 -5.725 1.00 87.38 252 ASP A CA 1
ATOM 1923 C C . ASP A 1 252 ? 11.573 10.664 -4.740 1.00 87.38 252 ASP A C 1
ATOM 1925 O O . ASP A 1 252 ? 11.278 11.184 -3.661 1.00 87.38 252 ASP A O 1
ATOM 1929 N N . ARG A 1 253 ? 11.187 9.419 -5.049 1.00 88.06 253 ARG A N 1
ATOM 1930 C CA . ARG A 1 253 ? 10.284 8.631 -4.206 1.00 88.06 253 ARG A CA 1
ATOM 1931 C C . ARG A 1 253 ? 10.968 7.725 -3.196 1.00 88.06 253 ARG A C 1
ATOM 1933 O O . ARG A 1 253 ? 10.263 7.027 -2.472 1.00 88.06 253 ARG A O 1
ATOM 1940 N N . ALA A 1 254 ? 12.293 7.757 -3.060 1.00 86.12 254 ALA A N 1
ATOM 1941 C CA . ALA A 1 254 ? 13.015 6.901 -2.112 1.00 86.12 254 ALA A CA 1
ATOM 1942 C C . ALA A 1 254 ? 12.457 7.030 -0.685 1.00 86.12 254 ALA A C 1
ATOM 1944 O O . ALA A 1 254 ? 12.177 6.034 -0.023 1.00 86.12 254 ALA A O 1
ATOM 1945 N N . LYS A 1 255 ? 12.213 8.267 -0.234 1.00 87.06 255 LYS A N 1
ATOM 1946 C CA . LYS A 1 255 ? 11.679 8.536 1.111 1.00 87.06 255 LYS A CA 1
ATOM 1947 C C . LYS A 1 255 ? 10.245 8.041 1.282 1.00 87.06 255 LYS A C 1
ATOM 1949 O O . LYS A 1 255 ? 9.899 7.509 2.338 1.00 87.06 255 LYS A O 1
ATOM 1954 N N . GLU A 1 256 ? 9.407 8.223 0.265 1.00 87.44 256 GLU A N 1
ATOM 1955 C CA . GLU A 1 256 ? 8.019 7.748 0.275 1.00 87.44 256 GLU A CA 1
ATOM 1956 C C . GLU A 1 256 ? 7.976 6.219 0.280 1.00 87.44 256 GLU A C 1
ATOM 1958 O O . GLU A 1 256 ? 7.247 5.620 1.067 1.00 87.44 256 GLU A O 1
ATOM 1963 N N . MET A 1 257 ? 8.824 5.589 -0.534 1.00 85.69 257 MET A N 1
ATOM 1964 C CA . MET A 1 257 ? 8.998 4.145 -0.589 1.00 85.69 257 MET A CA 1
ATOM 1965 C C . MET A 1 257 ? 9.488 3.581 0.739 1.00 85.69 257 MET A C 1
ATOM 1967 O O . MET A 1 257 ? 8.903 2.622 1.225 1.00 85.69 257 MET A O 1
ATOM 1971 N N . ASP A 1 258 ? 10.505 4.174 1.363 1.00 87.81 258 ASP A N 1
ATOM 1972 C CA . ASP A 1 258 ? 11.004 3.724 2.666 1.00 87.81 258 ASP A CA 1
ATOM 1973 C C . ASP A 1 258 ? 9.926 3.850 3.747 1.00 87.81 258 ASP A C 1
ATOM 1975 O O . ASP A 1 258 ? 9.723 2.933 4.550 1.00 87.81 258 ASP A O 1
ATOM 1979 N N . THR A 1 259 ? 9.169 4.951 3.722 1.00 88.25 259 THR A N 1
ATOM 1980 C CA . THR A 1 259 ? 8.036 5.163 4.629 1.00 88.25 259 THR A CA 1
ATOM 1981 C C . THR A 1 259 ? 6.970 4.086 4.420 1.00 88.25 259 THR A C 1
ATOM 1983 O O . THR A 1 259 ? 6.557 3.437 5.383 1.00 88.25 259 THR A O 1
ATOM 1986 N N . LEU A 1 260 ? 6.583 3.812 3.173 1.00 86.12 260 LEU A N 1
ATOM 1987 C CA . LEU A 1 260 ? 5.597 2.784 2.839 1.00 86.12 260 LEU A CA 1
ATOM 1988 C C . LEU A 1 260 ? 6.093 1.371 3.143 1.00 86.12 260 LEU A C 1
ATOM 1990 O O . LEU A 1 260 ? 5.322 0.565 3.657 1.00 86.12 260 LEU A O 1
ATOM 1994 N N . ILE A 1 261 ? 7.367 1.059 2.898 1.00 87.38 261 ILE A N 1
ATOM 1995 C CA . ILE A 1 261 ? 7.988 -0.224 3.257 1.00 87.38 261 ILE A CA 1
ATOM 1996 C C . ILE A 1 261 ? 7.978 -0.407 4.775 1.00 87.38 261 ILE A C 1
ATOM 1998 O O . ILE A 1 261 ? 7.759 -1.521 5.239 1.00 87.38 261 ILE A O 1
ATOM 2002 N N . SER A 1 262 ? 8.203 0.659 5.547 1.00 88.00 262 SER A N 1
ATOM 2003 C CA . SER A 1 262 ? 8.174 0.601 7.012 1.00 88.00 262 SER A CA 1
ATOM 2004 C C . SER A 1 262 ? 6.758 0.404 7.573 1.00 88.00 262 SER A C 1
ATOM 2006 O O . SER A 1 262 ? 6.578 -0.296 8.571 1.00 88.00 262 SER A O 1
ATOM 2008 N N . ALA A 1 263 ? 5.750 0.986 6.914 1.00 83.88 263 ALA A N 1
ATOM 2009 C CA . ALA A 1 263 ? 4.339 0.857 7.279 1.00 83.88 263 ALA A CA 1
ATOM 2010 C C . ALA A 1 263 ? 3.738 -0.482 6.818 1.00 83.88 263 ALA A C 1
ATOM 2012 O O . ALA A 1 263 ? 2.851 -1.044 7.466 1.00 83.88 263 ALA A O 1
ATOM 2013 N N . THR A 1 264 ? 4.251 -1.020 5.713 1.00 84.38 264 THR A N 1
ATOM 2014 C CA . THR A 1 264 ? 3.827 -2.291 5.135 1.00 84.38 264 THR A CA 1
ATOM 2015 C C . THR A 1 264 ? 4.504 -3.457 5.847 1.00 84.38 264 THR A C 1
ATOM 2017 O O . THR A 1 264 ? 5.696 -3.432 6.141 1.00 84.38 264 THR A O 1
ATOM 2020 N N . LYS A 1 265 ? 3.760 -4.535 6.102 1.00 87.00 265 LYS A N 1
ATOM 2021 C CA . LYS A 1 265 ? 4.288 -5.723 6.785 1.00 87.00 265 LYS A CA 1
ATOM 2022 C C . LYS A 1 265 ? 4.153 -6.967 5.920 1.00 87.00 265 LYS A C 1
ATOM 2024 O O . LYS A 1 265 ? 3.295 -7.052 5.046 1.00 87.00 265 LYS A O 1
ATOM 2029 N N . GLY A 1 266 ? 4.987 -7.961 6.210 1.00 91.38 266 GLY A N 1
ATOM 2030 C CA . GLY A 1 266 ? 4.840 -9.304 5.656 1.00 91.38 266 GLY A CA 1
ATOM 2031 C C . GLY A 1 266 ? 4.987 -9.365 4.124 1.00 91.38 266 GLY A C 1
ATOM 2032 O O . GLY A 1 266 ? 5.851 -8.679 3.571 1.00 91.38 266 GLY A O 1
ATOM 2033 N N . PRO A 1 267 ? 4.175 -10.189 3.431 1.00 88.56 267 PRO A N 1
ATOM 2034 C CA . PRO A 1 267 ? 4.325 -10.458 1.997 1.00 88.56 267 PRO A CA 1
ATOM 2035 C C . PRO A 1 267 ? 4.269 -9.212 1.109 1.00 88.56 267 PRO A C 1
ATOM 2037 O O . PRO A 1 267 ? 4.999 -9.125 0.126 1.00 88.56 267 PRO A O 1
ATOM 2040 N N . ALA A 1 268 ? 3.452 -8.225 1.475 1.00 84.69 268 ALA A N 1
ATOM 2041 C CA . ALA A 1 268 ? 3.311 -6.984 0.721 1.00 84.69 268 ALA A CA 1
ATOM 2042 C C . ALA A 1 268 ? 4.605 -6.151 0.691 1.00 84.69 268 ALA A C 1
ATOM 2044 O O . ALA A 1 268 ? 4.966 -5.585 -0.339 1.00 84.69 268 ALA A O 1
ATOM 2045 N N . ALA A 1 269 ? 5.345 -6.114 1.803 1.00 87.44 269 ALA A N 1
ATOM 2046 C CA . ALA A 1 269 ? 6.625 -5.409 1.864 1.00 87.44 269 ALA A CA 1
ATOM 2047 C C . ALA A 1 269 ? 7.683 -6.117 1.004 1.00 87.44 269 ALA A C 1
ATOM 2049 O O . ALA A 1 269 ? 8.518 -5.468 0.374 1.00 87.44 269 ALA A O 1
ATOM 2050 N N . VAL A 1 270 ? 7.631 -7.453 0.957 1.00 90.44 270 VAL A N 1
ATOM 2051 C CA . VAL A 1 270 ? 8.502 -8.266 0.099 1.00 90.44 270 VAL A CA 1
ATOM 2052 C C . VAL A 1 270 ? 8.204 -8.001 -1.376 1.00 90.44 270 VAL A C 1
ATOM 2054 O O . VAL A 1 270 ? 9.135 -7.784 -2.145 1.00 90.44 270 VAL A O 1
ATOM 2057 N N . GLU A 1 271 ? 6.930 -7.954 -1.767 1.00 89.88 271 GLU A N 1
ATOM 2058 C CA . GLU A 1 271 ? 6.507 -7.649 -3.140 1.00 89.88 271 GLU A CA 1
ATOM 2059 C C . GLU A 1 271 ? 7.026 -6.281 -3.614 1.00 89.88 271 GLU A C 1
ATOM 2061 O O . GLU A 1 271 ? 7.603 -6.170 -4.701 1.00 89.88 271 GLU A O 1
ATOM 2066 N N . LEU A 1 272 ? 6.888 -5.251 -2.773 1.00 86.94 272 LEU A N 1
ATOM 2067 C CA . LEU A 1 272 ? 7.371 -3.903 -3.068 1.00 86.94 272 LEU A CA 1
ATOM 2068 C C . LEU A 1 272 ? 8.897 -3.891 -3.258 1.00 86.94 272 LEU A C 1
ATOM 2070 O O . LEU A 1 272 ? 9.390 -3.421 -4.283 1.00 86.94 272 LEU A O 1
ATOM 2074 N N . ARG A 1 273 ? 9.653 -4.503 -2.334 1.00 88.88 273 ARG A N 1
ATOM 2075 C CA . ARG A 1 273 ? 11.121 -4.622 -2.436 1.00 88.88 273 ARG A CA 1
ATOM 2076 C C . ARG A 1 273 ? 11.566 -5.378 -3.687 1.00 88.88 273 ARG A C 1
ATOM 2078 O O . ARG A 1 273 ? 12.515 -4.958 -4.343 1.00 88.88 273 ARG A O 1
ATOM 2085 N N . LEU A 1 274 ? 10.887 -6.473 -4.033 1.00 91.94 274 LEU A N 1
ATOM 2086 C CA . LEU A 1 274 ? 11.194 -7.256 -5.232 1.00 91.94 274 LEU A CA 1
ATOM 2087 C C . LEU A 1 274 ? 10.945 -6.457 -6.513 1.00 91.94 274 LEU A C 1
ATOM 2089 O O . LEU A 1 274 ? 11.747 -6.532 -7.442 1.00 91.94 274 LEU A O 1
ATOM 2093 N N . THR A 1 275 ? 9.869 -5.672 -6.559 1.00 88.19 275 THR A N 1
ATOM 2094 C CA . THR A 1 275 ? 9.539 -4.846 -7.730 1.00 88.19 275 THR A CA 1
ATOM 2095 C C . THR A 1 275 ? 10.580 -3.747 -7.938 1.00 88.19 275 THR A C 1
ATOM 2097 O O . THR A 1 275 ? 11.048 -3.543 -9.056 1.00 88.19 275 THR A O 1
ATOM 2100 N N . VAL A 1 276 ? 11.018 -3.104 -6.855 1.00 87.88 276 VAL A N 1
ATOM 2101 C CA . VAL A 1 276 ? 12.089 -2.096 -6.877 1.00 87.88 276 VAL A CA 1
ATOM 2102 C C . VAL A 1 276 ? 13.412 -2.716 -7.317 1.00 87.88 276 VAL A C 1
ATOM 2104 O O . VAL A 1 276 ? 14.063 -2.202 -8.222 1.00 87.88 276 VAL A O 1
ATOM 2107 N N . ALA A 1 277 ? 13.784 -3.864 -6.745 1.00 89.19 277 ALA A N 1
ATOM 2108 C CA . ALA A 1 277 ? 14.997 -4.576 -7.135 1.00 89.19 277 ALA A CA 1
ATOM 2109 C C . ALA A 1 277 ? 14.974 -4.980 -8.619 1.00 89.19 277 ALA A C 1
ATOM 2111 O O . ALA A 1 277 ? 15.990 -4.875 -9.311 1.00 89.19 277 ALA A O 1
ATOM 2112 N N . LYS A 1 278 ? 13.811 -5.406 -9.128 1.00 90.06 278 LYS A N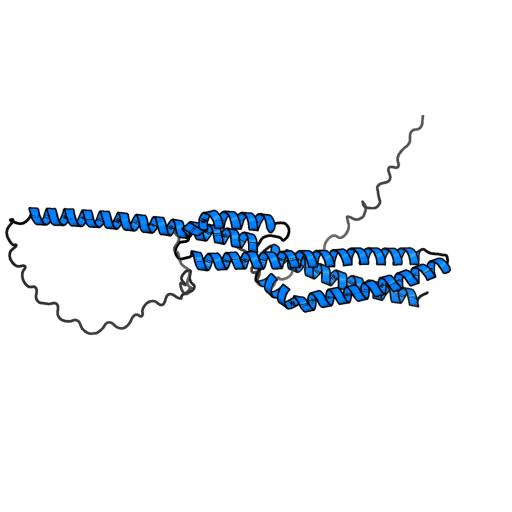 1
ATOM 2113 C CA . LYS A 1 278 ? 13.616 -5.725 -10.545 1.00 90.06 278 LYS A CA 1
ATOM 2114 C C . LYS A 1 278 ? 13.809 -4.493 -11.429 1.00 90.06 278 LYS A C 1
ATOM 2116 O O . LYS A 1 278 ? 14.508 -4.599 -12.434 1.00 90.06 278 LYS A O 1
ATOM 2121 N N . LEU A 1 279 ? 13.256 -3.345 -11.036 1.00 84.88 279 LEU A N 1
ATOM 2122 C CA . LEU A 1 279 ? 13.446 -2.083 -11.748 1.00 84.88 279 LEU A CA 1
ATOM 2123 C C . LEU A 1 279 ? 14.932 -1.697 -11.792 1.00 84.88 279 LEU A C 1
ATOM 2125 O O . LEU A 1 279 ? 15.474 -1.524 -12.878 1.00 84.88 279 LEU A O 1
ATOM 2129 N N . SER A 1 280 ? 15.628 -1.685 -10.649 1.00 85.56 280 SER A N 1
ATOM 2130 C CA . SER A 1 280 ? 17.066 -1.369 -10.591 1.00 85.56 280 SER A CA 1
ATOM 2131 C C . SER A 1 280 ? 17.922 -2.318 -11.437 1.00 85.56 280 SER A C 1
ATOM 2133 O O . SER A 1 280 ? 18.872 -1.885 -12.100 1.00 85.56 280 SER A O 1
ATOM 2135 N N . LYS A 1 281 ? 17.588 -3.615 -11.447 1.00 90.56 281 LYS A N 1
ATOM 2136 C CA . LYS A 1 281 ? 18.251 -4.600 -12.309 1.00 90.56 281 LYS A CA 1
ATOM 2137 C C . LYS A 1 281 ? 18.047 -4.262 -13.788 1.00 90.56 281 LYS A C 1
ATOM 2139 O O . LYS A 1 281 ? 19.027 -4.209 -14.522 1.00 90.56 281 LYS A O 1
ATOM 2144 N N . GLN A 1 282 ? 16.817 -3.975 -14.208 1.00 84.75 282 GLN A N 1
ATOM 2145 C CA . GLN A 1 282 ? 16.507 -3.613 -15.596 1.00 84.75 282 GLN A CA 1
ATOM 2146 C C . GLN A 1 282 ? 17.185 -2.311 -16.026 1.00 84.75 282 GLN A C 1
ATOM 2148 O O . GLN A 1 282 ? 17.721 -2.246 -17.128 1.00 84.75 282 GLN A O 1
ATOM 2153 N N . THR A 1 283 ? 17.244 -1.304 -15.151 1.00 81.19 283 THR A N 1
ATOM 2154 C CA . THR A 1 283 ? 18.005 -0.072 -15.404 1.00 81.19 283 THR A CA 1
ATOM 2155 C C . THR A 1 283 ? 19.490 -0.376 -15.637 1.00 81.19 283 THR A C 1
ATOM 2157 O O . THR A 1 283 ? 20.122 0.211 -16.514 1.00 81.19 283 THR A O 1
ATOM 2160 N N . THR A 1 284 ? 20.059 -1.318 -14.878 1.00 86.12 284 THR A N 1
ATOM 2161 C CA . THR A 1 284 ? 21.461 -1.736 -15.033 1.00 86.12 284 THR A CA 1
ATOM 2162 C C . THR A 1 284 ? 21.682 -2.513 -16.334 1.00 86.12 284 THR A C 1
ATOM 2164 O O . THR A 1 284 ? 22.646 -2.242 -17.046 1.00 86.12 284 THR A O 1
ATOM 2167 N N . GLU A 1 285 ? 20.785 -3.441 -16.675 1.00 84.75 285 GLU A N 1
ATOM 2168 C CA . GLU A 1 285 ? 20.835 -4.212 -17.926 1.00 84.75 285 GLU A CA 1
ATOM 2169 C C . GLU A 1 285 ? 20.699 -3.311 -19.159 1.00 84.75 285 GLU A C 1
ATOM 2171 O O . GLU A 1 285 ? 21.455 -3.476 -20.116 1.00 84.75 285 GLU A O 1
ATOM 2176 N N . LEU A 1 286 ? 19.809 -2.310 -19.119 1.00 78.94 286 LEU A N 1
ATOM 2177 C CA . LEU A 1 286 ? 19.702 -1.291 -20.167 1.00 78.94 286 LEU A CA 1
ATOM 2178 C C . LEU A 1 286 ? 21.047 -0.593 -20.362 1.00 78.94 286 LEU A C 1
ATOM 2180 O O . LEU A 1 286 ? 21.588 -0.618 -21.462 1.00 78.94 286 LEU A O 1
ATOM 2184 N N . LYS A 1 287 ? 21.649 -0.068 -19.290 1.00 81.94 287 LYS A N 1
ATOM 2185 C CA . LYS A 1 287 ? 22.965 0.591 -19.361 1.00 81.94 287 LYS A CA 1
ATOM 2186 C C . LYS A 1 287 ? 24.058 -0.321 -19.918 1.00 81.94 287 LYS A C 1
ATOM 2188 O O . LYS A 1 287 ? 24.877 0.130 -20.717 1.00 81.94 287 LYS A O 1
ATOM 2193 N N . GLN A 1 288 ? 24.071 -1.596 -19.534 1.00 86.75 288 GLN A N 1
ATOM 2194 C CA . GLN A 1 288 ? 25.039 -2.568 -20.047 1.00 86.75 288 GLN A CA 1
ATOM 2195 C C . GLN A 1 288 ? 24.855 -2.829 -21.544 1.00 86.75 288 GLN A C 1
ATOM 2197 O O . GLN A 1 288 ? 25.834 -2.771 -22.284 1.00 86.75 288 GLN A O 1
ATOM 2202 N N . MET A 1 289 ? 23.624 -3.054 -22.016 1.00 78.81 289 MET A N 1
ATOM 2203 C CA . MET A 1 289 ? 23.366 -3.245 -23.449 1.00 78.81 289 MET A CA 1
ATOM 2204 C C . MET A 1 289 ? 23.735 -2.008 -24.267 1.00 78.81 289 MET A C 1
ATOM 2206 O O . MET A 1 289 ? 24.290 -2.141 -25.357 1.00 78.81 289 MET A O 1
ATOM 2210 N N . LEU A 1 290 ? 23.492 -0.811 -23.730 1.00 76.62 290 LEU A N 1
ATOM 2211 C CA . LEU A 1 290 ? 23.903 0.443 -24.360 1.00 76.62 290 LEU A CA 1
ATOM 2212 C C . LEU A 1 290 ? 25.432 0.544 -24.438 1.00 76.62 290 LEU A C 1
ATOM 2214 O O . LEU A 1 290 ? 25.971 0.874 -25.494 1.00 76.62 290 LEU A O 1
ATOM 2218 N N . GLY A 1 291 ? 26.143 0.161 -23.376 1.00 80.88 291 GLY A N 1
ATOM 2219 C CA . GLY A 1 291 ? 27.605 0.063 -23.376 1.00 80.88 291 GLY A CA 1
ATOM 2220 C C . GLY A 1 291 ? 28.152 -0.949 -24.392 1.00 80.88 291 GLY A C 1
ATOM 2221 O O . GLY A 1 291 ? 29.110 -0.652 -25.102 1.00 80.88 291 GLY A O 1
ATOM 2222 N N . CYS A 1 292 ? 27.526 -2.122 -24.523 1.00 76.75 292 CYS A N 1
ATOM 2223 C CA . CYS A 1 292 ? 27.907 -3.119 -25.527 1.00 76.75 292 CYS A CA 1
ATOM 2224 C C . CYS A 1 292 ? 27.619 -2.642 -26.954 1.00 76.75 292 CYS A C 1
ATOM 2226 O O . CYS A 1 292 ? 28.421 -2.893 -27.850 1.00 76.75 292 CYS A O 1
ATOM 2228 N N . SER A 1 293 ? 26.513 -1.923 -27.175 1.00 70.88 293 SER A N 1
ATOM 2229 C CA . SER A 1 293 ? 26.193 -1.387 -28.500 1.00 70.88 293 SER A CA 1
ATOM 2230 C C . SER A 1 293 ? 27.276 -0.434 -29.008 1.00 70.88 293 SER A C 1
ATOM 2232 O O . SER A 1 293 ? 27.693 -0.558 -30.155 1.00 70.88 293 SER A O 1
ATOM 2234 N N . TYR A 1 294 ? 27.831 0.416 -28.135 1.00 69.81 294 TYR A N 1
ATOM 2235 C CA . TYR A 1 294 ? 28.979 1.264 -28.461 1.00 69.81 294 TYR A CA 1
ATOM 2236 C C . TYR A 1 294 ? 30.182 0.469 -28.965 1.00 69.81 294 TYR A C 1
ATOM 2238 O O . TYR A 1 294 ? 30.815 0.870 -29.932 1.00 69.81 294 TYR A O 1
ATOM 2246 N N . GLN A 1 295 ? 30.496 -0.667 -28.341 1.00 73.69 295 GLN A N 1
ATOM 2247 C CA . GLN A 1 295 ? 31.622 -1.491 -28.780 1.00 73.69 295 GLN A CA 1
ATOM 2248 C C . GLN A 1 295 ? 31.387 -2.069 -30.177 1.00 73.69 295 GLN A C 1
ATOM 2250 O O . GLN A 1 295 ? 32.318 -2.106 -30.973 1.00 73.69 295 GLN A O 1
ATOM 2255 N N . VAL A 1 296 ? 30.149 -2.453 -30.503 1.00 65.56 296 VAL A N 1
ATOM 2256 C CA . VAL A 1 296 ? 29.792 -2.909 -31.855 1.00 65.56 296 VAL A CA 1
ATOM 2257 C C . VAL A 1 296 ? 29.999 -1.787 -32.876 1.00 65.56 296 VAL A C 1
ATOM 2259 O O . VAL A 1 296 ? 30.616 -2.030 -33.904 1.00 65.56 296 VAL A O 1
ATOM 2262 N N . PHE A 1 297 ? 29.586 -0.553 -32.573 1.00 64.56 297 PHE A N 1
ATOM 2263 C CA . PHE A 1 297 ? 29.793 0.604 -33.458 1.00 64.56 297 PHE A CA 1
ATOM 2264 C C . PHE A 1 297 ? 31.263 0.948 -33.740 1.00 64.56 297 PHE A C 1
ATOM 2266 O O . PHE A 1 297 ? 31.535 1.572 -34.755 1.00 64.56 297 PHE A O 1
ATOM 2273 N N . TYR A 1 298 ? 32.195 0.602 -32.847 1.00 68.50 298 TYR A N 1
ATOM 2274 C CA . TYR A 1 298 ? 33.623 0.914 -33.018 1.00 68.50 298 TYR A CA 1
ATOM 2275 C C . TYR A 1 298 ? 34.441 -0.230 -33.630 1.00 68.50 298 TYR A C 1
ATOM 2277 O O . TYR A 1 298 ? 35.595 -0.019 -34.001 1.00 68.50 298 TYR A O 1
ATOM 2285 N N . ILE A 1 299 ? 33.886 -1.443 -33.687 1.00 64.81 299 ILE A N 1
ATOM 2286 C CA . ILE A 1 299 ? 34.549 -2.613 -34.282 1.00 64.81 299 ILE A CA 1
ATOM 2287 C C . ILE A 1 299 ? 34.266 -2.711 -35.791 1.00 64.81 299 ILE A C 1
ATOM 2289 O O . ILE A 1 299 ? 35.075 -3.299 -36.512 1.00 64.81 299 ILE A O 1
ATOM 2293 N N . PHE A 1 300 ? 33.151 -2.143 -36.259 1.00 53.56 300 PHE A N 1
ATOM 2294 C CA . PHE A 1 300 ? 32.740 -2.104 -37.666 1.00 53.56 300 PHE A CA 1
ATOM 2295 C C . PHE A 1 300 ? 32.925 -0.709 -38.259 1.00 53.56 300 PHE A C 1
ATOM 2297 O O . PHE A 1 300 ? 33.250 -0.647 -39.464 1.00 53.56 300 PHE A O 1
#